Protein AF-A0A8R2R4H3-F1 (afdb_monomer)

Radius of gyration: 37.56 Å; Cα contacts (8 Å, |Δi|>4): 235; chains: 1; bounding box: 91×100×77 Å

Organism: Bombyx mori (NCBI:txid7091)

Solvent-accessible surface area (backbone atoms only — not comparable to full-atom values): 19598 Å² total; per-residue (Å²): 136,89,83,83,87,78,88,77,82,85,79,83,75,82,75,79,76,76,80,81,70,79,77,78,84,74,81,82,84,58,66,76,74,34,71,66,49,45,34,50,48,28,53,40,40,34,38,55,35,62,47,99,84,72,47,78,42,75,51,62,58,78,46,73,73,57,62,91,85,40,92,65,47,44,71,83,75,50,51,72,67,57,44,48,50,54,31,51,55,53,30,65,61,42,38,69,67,62,43,39,50,54,56,49,76,26,48,42,81,47,81,66,97,71,79,90,72,94,49,100,73,64,81,77,68,56,71,46,40,39,48,77,54,96,88,41,78,45,71,42,49,69,63,36,53,31,21,39,65,54,51,59,71,65,58,58,52,49,40,61,73,40,34,46,96,88,68,48,70,62,82,81,63,81,93,59,77,81,78,76,77,69,60,68,65,60,55,49,56,51,50,54,55,63,65,68,55,74,72,38,73,63,91,88,62,76,100,72,68,98,62,74,37,64,88,68,87,62,52,76,65,52,54,50,50,54,49,51,52,53,51,52,51,55,49,51,52,57,72,44,44,44,80,48,76,46,88,93,43,79,54,37,42,29,39,32,80,39,90,85,53,90,67,65,49,80,43,76,70,72,71,94,84,66,93,74,83,61,79,94,72,67,78,85,74,73,94,59,96,64,86,81,78,77,53,72,74,60,54,57,69,76,75,112

Sequence (304 aa):
MQDTIMHDSTSAANKAAVAVFTKGRKRTRQPENWKQTKSKILRNSGKSYINSKNTITKARQLKPPCKDTCRLRCFTKINSVQRQNIFDTYWGIGDIHNQRSFIWSCLTNIEPKYKYTNALAPRNCNKAFHFIVNGNPIRVCKVFFLNILDISDRVVRTVRSKTDEHGVLKTDFRGMTCNRKSDEVLISDIKEFINSIPRTDSHYRRQSSIREYIDGSKTIVDLFRDFEEVQNKKISLLENLMIKVTKNNPFSFFIKESYKQQNFSEVYVRNRRTKMLPLNQLTLVKAYTGKQELSENKKKIYAS

Foldseek 3Di:
DDDDDDDDDPDPDDPPPPPPFDDPDDDDDDPCPDLVNVQLLCVLLQPWHQDPVRDIDHGFDQADADDCPDPLNVPVVADPVNLVVVQNVLSVVSDLQVSLVQQLVQKDFDDDPDDDDPDPDDDGGDIWGFDQDPNDTRTDDPRRVCNSNVHDVVSVVVSVVQADPVRDGHDDCVPPDPPPDDDPVVVVLVVVLVVVQDWDDDPPDDPRDPDTHHPPPDDPVRSVVVSVVVVVVVVVQVVQWDWDADLVCNQWIWIDSHPPDPGTDIDGNDDPPDDDDDSVPDDDDDPDPDDDDDDPVVVVVVVD

pLDDT: mean 79.1, std 16.76, range [31.34, 97.5]

Mean predicted aligned error: 17.56 Å

Secondary structure (DSSP, 8-state):
-------------------------PPPP-GGGSHHHHHHHHHHTT--EE-TTSPEEPPP-------TT-TT-HHHHS-HHHHHHHHHHHHHT--HHHHHHHHHHTEEE---S-----SSSPPPPPEEEEEEETTEEEEE-HHHHHHHHT--HHHHHHHHHHB-TTSPBPP--TT--------HHHHHHHHHHHHHS--EE-TTS-S----EE--S-S-HHHHHHHHHHHHHHHHHHHHT-EEEEETTEEEEEEEES-TT-SSPEEEE---TTSPPPPGGG-----S-SSPPPPPHHHHHHS--

Structure (mmCIF, N/CA/C/O backbone):
data_AF-A0A8R2R4H3-F1
#
_entry.id   AF-A0A8R2R4H3-F1
#
loop_
_atom_site.group_PDB
_atom_site.id
_atom_site.type_symbol
_atom_site.label_atom_id
_atom_site.label_alt_id
_atom_site.label_comp_id
_atom_site.label_asym_id
_atom_site.label_entity_id
_atom_site.label_seq_id
_atom_site.pdbx_PDB_ins_code
_atom_site.Cartn_x
_atom_site.Cartn_y
_atom_site.Cartn_z
_atom_site.occupancy
_atom_site.B_iso_or_equiv
_atom_site.auth_seq_id
_atom_site.auth_comp_id
_atom_site.auth_asym_id
_atom_site.auth_atom_id
_atom_site.pdbx_PDB_model_num
ATOM 1 N N . MET A 1 1 ? 62.406 60.431 -20.560 1.00 41.47 1 MET A N 1
ATOM 2 C CA . MET A 1 1 ? 62.557 58.965 -20.532 1.00 41.47 1 MET A CA 1
ATOM 3 C C . MET A 1 1 ? 61.461 58.410 -21.413 1.00 41.47 1 MET A C 1
ATOM 5 O O . MET A 1 1 ? 60.295 58.653 -21.135 1.00 41.47 1 MET A O 1
ATOM 9 N N . GLN A 1 2 ? 61.863 57.881 -22.567 1.00 35.84 2 GLN A N 1
ATOM 10 C CA . GLN A 1 2 ? 60.979 57.260 -23.547 1.00 35.84 2 GLN A CA 1
ATOM 11 C C . GLN A 1 2 ? 60.446 55.946 -22.984 1.00 35.84 2 GLN A C 1
ATOM 13 O O . GLN A 1 2 ? 61.259 55.125 -22.580 1.00 35.84 2 GLN A O 1
ATOM 18 N N . ASP A 1 3 ? 59.134 55.732 -23.050 1.00 34.72 3 ASP A N 1
ATOM 19 C CA . ASP A 1 3 ? 58.549 54.400 -22.908 1.00 34.72 3 ASP A CA 1
ATOM 20 C C . ASP A 1 3 ? 57.689 54.076 -24.137 1.00 34.72 3 ASP A C 1
ATOM 22 O O . ASP A 1 3 ? 56.542 54.483 -24.305 1.00 34.72 3 ASP A O 1
ATOM 26 N N . THR A 1 4 ? 58.390 53.407 -25.046 1.00 38.81 4 THR A N 1
ATOM 27 C CA . THR A 1 4 ? 58.029 52.463 -26.105 1.00 38.81 4 THR A CA 1
ATOM 28 C C . THR A 1 4 ? 56.561 52.015 -26.188 1.00 38.81 4 THR A C 1
ATOM 30 O O . THR A 1 4 ? 56.062 51.272 -25.346 1.00 38.81 4 THR A O 1
ATOM 33 N N . ILE A 1 5 ? 55.914 52.353 -27.308 1.00 40.69 5 ILE A N 1
ATOM 34 C CA . ILE A 1 5 ? 54.697 51.694 -27.801 1.00 40.69 5 ILE A CA 1
ATOM 35 C C . ILE A 1 5 ? 55.133 50.403 -28.507 1.00 40.69 5 ILE A C 1
ATOM 37 O O . ILE A 1 5 ? 55.689 50.448 -29.603 1.00 40.69 5 ILE A O 1
ATOM 41 N N . MET A 1 6 ? 54.898 49.255 -27.873 1.00 37.03 6 MET A N 1
ATOM 42 C CA . MET A 1 6 ? 55.006 47.944 -28.515 1.00 37.03 6 MET A CA 1
ATOM 43 C C . MET A 1 6 ? 53.686 47.622 -29.219 1.00 37.03 6 MET A C 1
ATOM 45 O O . MET A 1 6 ? 52.648 47.451 -28.580 1.00 37.03 6 MET A O 1
ATOM 49 N N . HIS A 1 7 ? 53.738 47.544 -30.547 1.00 35.94 7 HIS A N 1
ATOM 50 C CA . HIS A 1 7 ? 52.741 46.846 -31.346 1.00 35.94 7 HIS A CA 1
ATOM 51 C C . HIS A 1 7 ? 52.807 45.358 -31.016 1.00 35.94 7 HIS A C 1
ATOM 53 O O . HIS A 1 7 ? 53.859 44.752 -31.204 1.00 35.94 7 HIS A O 1
ATOM 59 N N . ASP A 1 8 ? 51.685 44.766 -30.605 1.00 31.34 8 ASP A N 1
ATOM 60 C CA . ASP A 1 8 ? 51.555 43.316 -30.619 1.00 31.34 8 ASP A CA 1
ATOM 61 C C . ASP A 1 8 ? 50.342 42.888 -31.442 1.00 31.34 8 ASP A C 1
ATOM 63 O O . ASP A 1 8 ? 49.223 43.397 -31.315 1.00 31.34 8 ASP A O 1
ATOM 67 N N . SER A 1 9 ? 50.635 42.004 -32.384 1.00 35.03 9 SER A N 1
ATOM 68 C CA . SER A 1 9 ? 49.780 41.625 -33.497 1.00 35.03 9 SER A CA 1
ATOM 69 C C . SER A 1 9 ? 48.776 40.581 -33.027 1.00 35.03 9 SER A C 1
ATOM 71 O O . SER A 1 9 ? 49.140 39.483 -32.609 1.00 35.03 9 SER A O 1
ATOM 73 N N . THR A 1 10 ? 47.486 40.896 -33.110 1.00 33.75 10 THR A N 1
ATOM 74 C CA . THR A 1 10 ? 46.413 39.948 -32.800 1.00 33.75 10 THR A CA 1
ATOM 75 C C . THR A 1 10 ? 46.308 38.900 -33.911 1.00 33.75 10 THR A C 1
ATOM 77 O O . THR A 1 10 ? 45.643 39.088 -34.925 1.00 33.75 10 THR A O 1
ATOM 80 N N . SER A 1 11 ? 46.984 37.766 -33.710 1.00 38.09 11 SER A N 1
ATOM 81 C CA . SER A 1 11 ? 46.805 36.546 -34.500 1.00 38.09 11 SER A CA 1
ATOM 82 C C . SER A 1 11 ? 45.416 35.957 -34.233 1.00 38.09 11 SER A C 1
ATOM 84 O O . SER A 1 11 ? 45.157 35.324 -33.206 1.00 38.09 11 SER A O 1
ATOM 86 N N . ALA A 1 12 ? 44.493 36.204 -35.162 1.00 40.75 12 ALA A N 1
ATOM 87 C CA . ALA A 1 12 ? 43.178 35.584 -35.212 1.00 40.75 12 ALA A CA 1
ATOM 88 C C . ALA A 1 12 ? 43.308 34.107 -35.628 1.00 40.75 12 ALA A C 1
ATOM 90 O O . ALA A 1 12 ? 43.172 33.748 -36.796 1.00 40.75 12 ALA A O 1
ATOM 91 N N . ALA A 1 13 ? 43.572 33.228 -34.660 1.00 38.66 13 ALA A N 1
ATOM 92 C CA . ALA A 1 13 ? 43.479 31.788 -34.860 1.00 38.66 13 ALA A CA 1
ATOM 93 C C . ALA A 1 13 ? 42.013 31.337 -34.729 1.00 38.66 13 ALA A C 1
ATOM 95 O O . ALA A 1 13 ? 41.419 31.345 -33.648 1.00 38.66 13 ALA A O 1
ATOM 96 N N . ASN A 1 14 ? 41.444 30.953 -35.871 1.00 46.00 14 ASN A N 1
ATOM 97 C CA . ASN A 1 14 ? 40.109 30.394 -36.064 1.00 46.00 14 ASN A CA 1
ATOM 98 C C . ASN A 1 14 ? 39.747 29.314 -35.027 1.00 46.00 14 ASN A C 1
ATOM 100 O O . ASN A 1 14 ? 40.123 28.149 -35.159 1.00 46.00 14 ASN A O 1
ATOM 104 N N . LYS A 1 15 ? 38.929 29.670 -34.029 1.00 40.25 15 LYS A N 1
ATOM 105 C CA . LYS A 1 15 ? 38.135 28.686 -33.286 1.00 40.25 15 LYS A CA 1
ATOM 106 C C . LYS A 1 15 ? 36.997 28.235 -34.193 1.00 40.25 15 LYS A C 1
ATOM 108 O O . LYS A 1 15 ? 36.007 28.946 -34.340 1.00 40.25 15 LYS A O 1
ATOM 113 N N . ALA A 1 16 ? 37.147 27.057 -34.795 1.00 40.88 16 ALA A N 1
ATOM 114 C CA . ALA A 1 16 ? 36.048 26.358 -35.447 1.00 40.88 16 ALA A CA 1
ATOM 115 C C . ALA A 1 16 ? 34.880 26.252 -34.454 1.00 40.88 16 ALA A C 1
ATOM 117 O O . ALA A 1 16 ? 34.962 25.556 -33.439 1.00 40.88 16 ALA A O 1
ATOM 118 N N . ALA A 1 17 ? 33.816 27.011 -34.712 1.00 43.38 17 ALA A N 1
ATOM 119 C CA . ALA A 1 17 ? 32.600 26.983 -33.924 1.00 43.38 17 ALA A CA 1
ATOM 120 C C . ALA A 1 17 ? 31.961 25.600 -34.087 1.00 43.38 17 ALA A C 1
ATOM 122 O O . ALA A 1 17 ? 31.330 25.303 -35.099 1.00 43.38 17 ALA A O 1
ATOM 123 N N . VAL A 1 18 ? 32.153 24.734 -33.091 1.00 46.81 18 VAL A N 1
ATOM 124 C CA . VAL A 1 18 ? 31.418 23.474 -32.984 1.00 46.81 18 VAL A CA 1
ATOM 125 C C . VAL A 1 18 ? 29.941 23.839 -32.873 1.00 46.81 18 VAL A C 1
ATOM 127 O O . VAL A 1 18 ? 29.507 24.402 -31.867 1.00 46.81 18 VAL A O 1
ATOM 130 N N . ALA A 1 19 ? 29.177 23.572 -33.931 1.00 50.97 19 ALA A N 1
ATOM 131 C CA . ALA A 1 19 ? 27.748 23.833 -33.973 1.00 50.97 19 ALA A CA 1
ATOM 132 C C . ALA A 1 19 ? 27.057 23.082 -32.822 1.00 50.97 19 ALA A C 1
ATOM 134 O O . ALA A 1 19 ? 26.955 21.855 -32.812 1.00 50.97 19 ALA A O 1
ATOM 135 N N . VAL A 1 20 ? 26.592 23.823 -31.816 1.00 53.94 20 VAL A N 1
ATOM 136 C CA . VAL A 1 20 ? 25.813 23.270 -30.707 1.00 53.94 20 VAL A CA 1
ATOM 137 C C . VAL A 1 20 ? 24.401 23.011 -31.222 1.00 53.94 20 VAL A C 1
ATOM 139 O O . VAL A 1 20 ? 23.547 23.895 -31.231 1.00 53.94 20 VAL A O 1
ATOM 142 N N . PHE A 1 21 ? 24.140 21.788 -31.680 1.00 55.81 21 PHE A N 1
ATOM 143 C CA . PHE A 1 21 ? 22.801 21.405 -32.120 1.00 55.81 21 PHE A CA 1
ATOM 144 C C . PHE A 1 21 ? 21.861 21.303 -30.911 1.00 55.81 21 PHE A C 1
ATOM 146 O O . PHE A 1 21 ? 22.002 20.431 -30.045 1.00 55.81 21 PHE A O 1
ATOM 153 N N . THR A 1 22 ? 20.862 22.183 -30.848 1.00 61.56 22 THR A N 1
ATOM 154 C CA . THR A 1 22 ? 19.837 22.151 -29.804 1.00 61.56 22 THR A CA 1
ATOM 155 C C . THR A 1 22 ? 18.879 20.986 -30.065 1.00 61.56 22 THR A C 1
ATOM 157 O O . THR A 1 22 ? 18.126 20.944 -31.037 1.00 61.56 22 THR A O 1
ATOM 160 N N . LYS A 1 23 ? 18.916 19.970 -29.194 1.00 62.44 23 LYS A N 1
ATOM 161 C CA . LYS A 1 23 ? 17.969 18.846 -29.251 1.00 62.44 23 LYS A CA 1
ATOM 162 C C . LYS A 1 23 ? 16.544 19.393 -29.106 1.00 62.44 23 LYS A C 1
ATOM 164 O O . LYS A 1 23 ? 16.262 20.120 -28.157 1.00 62.44 23 LYS A O 1
ATOM 169 N N . GLY A 1 24 ? 15.637 18.999 -30.004 1.00 64.88 24 GLY A N 1
ATOM 170 C CA . GLY A 1 24 ? 14.220 19.363 -29.909 1.00 64.88 24 GLY A CA 1
ATOM 171 C C . GLY A 1 24 ? 13.629 19.041 -28.527 1.00 64.88 24 GLY A C 1
ATOM 172 O O . GLY A 1 24 ? 13.959 18.016 -27.918 1.00 64.88 24 GLY A O 1
ATOM 173 N N . ARG A 1 25 ? 12.765 19.927 -28.015 1.00 75.25 25 ARG A N 1
ATOM 174 C CA . ARG A 1 25 ? 12.202 19.846 -26.657 1.00 75.25 25 ARG A CA 1
ATOM 175 C C . ARG A 1 25 ? 11.396 18.554 -26.480 1.00 75.25 25 ARG A C 1
ATOM 177 O O . ARG A 1 25 ? 10.331 18.383 -27.069 1.00 75.25 25 ARG A O 1
ATOM 184 N N . LYS A 1 26 ? 11.881 17.638 -25.634 1.00 75.19 26 LYS A N 1
ATOM 185 C CA . LYS A 1 26 ? 11.090 16.478 -25.190 1.00 75.19 26 LYS A CA 1
ATOM 186 C C . LYS A 1 26 ? 9.875 16.980 -24.401 1.00 75.19 26 LYS A C 1
ATOM 188 O O . LYS A 1 26 ? 10.004 17.915 -23.613 1.00 75.19 26 LYS A O 1
ATOM 193 N N . ARG A 1 27 ? 8.705 16.357 -24.589 1.00 78.88 27 ARG A N 1
ATOM 194 C CA . ARG A 1 27 ? 7.508 16.668 -23.786 1.00 78.88 27 ARG A CA 1
ATOM 195 C C . ARG A 1 27 ? 7.830 16.506 -22.297 1.00 78.88 27 ARG A C 1
ATOM 197 O O . ARG A 1 27 ? 8.395 15.484 -21.902 1.00 78.88 27 ARG A O 1
ATOM 204 N N . THR A 1 28 ? 7.457 17.494 -21.487 1.00 84.56 28 THR A N 1
ATOM 205 C CA . THR A 1 28 ? 7.597 17.423 -20.029 1.00 84.56 28 THR A CA 1
ATOM 206 C C . THR A 1 28 ? 6.754 16.263 -19.505 1.00 84.56 28 THR A C 1
ATOM 208 O O . THR A 1 28 ? 5.565 16.162 -19.813 1.00 84.56 28 THR A O 1
ATOM 211 N N . ARG A 1 29 ? 7.360 15.357 -18.732 1.00 85.31 29 ARG A N 1
ATOM 212 C CA . ARG A 1 29 ? 6.601 14.323 -18.022 1.00 85.31 29 ARG A CA 1
ATOM 213 C C . ARG A 1 29 ? 5.803 14.989 -16.904 1.00 85.31 29 ARG A C 1
ATOM 215 O O . ARG A 1 29 ? 6.382 15.726 -16.120 1.00 85.31 29 ARG A O 1
ATOM 222 N N . GLN A 1 30 ? 4.515 14.664 -16.819 1.00 87.50 30 GLN A N 1
ATOM 223 C CA . GLN A 1 30 ? 3.621 15.058 -15.724 1.00 87.50 30 GLN A CA 1
ATOM 224 C C . GLN A 1 30 ? 3.056 13.802 -15.037 1.00 87.50 30 GLN A C 1
ATOM 226 O O . GLN A 1 30 ? 1.932 13.386 -15.344 1.00 87.50 30 GLN A O 1
ATOM 231 N N . PRO A 1 31 ? 3.846 13.108 -14.193 1.00 87.75 31 PRO A N 1
ATOM 232 C CA . PRO A 1 31 ? 3.442 11.851 -13.560 1.00 87.75 31 PRO A CA 1
ATOM 233 C C . PRO A 1 31 ? 2.196 11.954 -12.678 1.00 87.75 31 PRO A C 1
ATOM 235 O O . PRO A 1 31 ? 1.409 11.009 -12.602 1.00 87.75 31 PRO A O 1
ATOM 238 N N . GLU A 1 32 ? 1.990 13.108 -12.050 1.00 87.69 32 GLU A N 1
ATOM 239 C CA . GLU A 1 32 ? 0.802 13.466 -11.276 1.00 87.69 32 GLU A CA 1
ATOM 240 C C . GLU A 1 32 ? -0.476 13.411 -12.117 1.00 87.69 32 GLU A C 1
ATOM 242 O O . GLU A 1 32 ? -1.548 13.057 -11.621 1.00 87.69 32 GLU A O 1
ATOM 247 N N . ASN A 1 33 ? -0.356 13.682 -13.419 1.00 89.56 33 ASN A N 1
ATOM 248 C CA . ASN A 1 33 ? -1.484 13.674 -14.333 1.00 89.56 33 ASN A CA 1
ATOM 249 C C . ASN A 1 33 ? -1.818 12.293 -14.899 1.00 89.56 33 ASN A C 1
ATOM 251 O O . ASN A 1 33 ? -2.872 12.118 -15.518 1.00 89.56 33 ASN A O 1
ATOM 255 N N . TRP A 1 34 ? -0.980 11.285 -14.655 1.00 91.56 34 TRP A N 1
ATOM 256 C CA . TRP A 1 34 ? -1.246 9.935 -15.131 1.00 91.56 34 TRP A CA 1
ATOM 257 C C . TRP A 1 34 ? -2.479 9.345 -14.446 1.00 91.56 34 TRP A C 1
ATOM 259 O O . TRP A 1 34 ? -2.612 9.369 -13.221 1.00 91.56 34 TRP A O 1
ATOM 269 N N . LYS A 1 35 ? -3.366 8.740 -15.247 1.00 90.94 35 LYS A N 1
ATOM 270 C CA . LYS A 1 35 ? -4.623 8.129 -14.777 1.00 90.94 35 LYS A CA 1
ATOM 271 C C . LYS A 1 35 ? -4.402 7.170 -13.599 1.00 90.94 35 LYS A C 1
ATOM 273 O O . LYS A 1 35 ? -5.174 7.179 -12.641 1.00 90.94 35 LYS A O 1
ATOM 278 N N . GLN A 1 36 ? -3.328 6.376 -13.643 1.00 90.12 36 GLN A N 1
ATOM 279 C CA . GLN A 1 36 ? -2.974 5.432 -12.578 1.00 90.12 36 GLN A CA 1
ATOM 280 C C . GLN A 1 36 ? -2.532 6.138 -11.290 1.00 90.12 36 GLN A C 1
ATOM 282 O O . GLN A 1 36 ? -2.962 5.739 -10.209 1.00 90.12 36 GLN A O 1
ATOM 287 N N . THR A 1 37 ? -1.728 7.201 -11.396 1.00 91.88 37 THR A N 1
ATOM 288 C CA . THR A 1 37 ? -1.283 8.010 -10.253 1.00 91.88 37 THR A CA 1
ATOM 289 C C . THR A 1 37 ? -2.474 8.676 -9.571 1.00 91.88 37 THR A C 1
ATOM 291 O O . THR A 1 37 ? -2.665 8.481 -8.371 1.00 91.88 37 THR A O 1
ATOM 294 N N . LYS A 1 38 ? -3.348 9.353 -10.335 1.00 93.81 38 LYS A N 1
ATOM 295 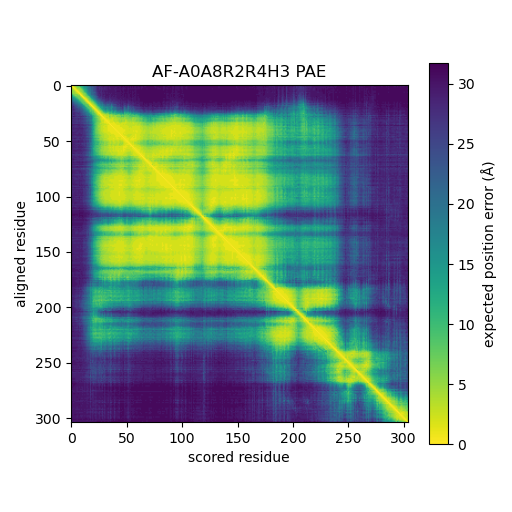C CA . LYS A 1 38 ? -4.579 9.962 -9.796 1.00 93.81 38 LYS A CA 1
ATOM 296 C C . LYS A 1 38 ? -5.464 8.926 -9.104 1.00 93.81 38 LYS A C 1
ATOM 298 O O . LYS A 1 38 ? -5.884 9.128 -7.970 1.00 93.81 38 LYS A O 1
ATOM 303 N N . SER A 1 39 ? -5.687 7.778 -9.745 1.00 93.75 39 SER A N 1
ATOM 304 C CA . SER A 1 39 ? -6.508 6.700 -9.176 1.00 93.75 39 SER A CA 1
ATOM 305 C C . SER A 1 39 ? -5.899 6.114 -7.901 1.00 93.75 39 SER A C 1
ATOM 307 O O . SER A 1 39 ? -6.624 5.809 -6.959 1.00 93.75 39 SER A O 1
ATOM 309 N N . LYS A 1 40 ? -4.567 5.974 -7.836 1.00 92.75 40 LYS A N 1
ATOM 310 C CA . LYS A 1 40 ? -3.861 5.522 -6.629 1.00 92.75 40 LYS A CA 1
ATOM 311 C C . LYS A 1 40 ? -4.052 6.512 -5.478 1.00 92.75 40 LYS A C 1
ATOM 313 O O . LYS A 1 40 ? -4.382 6.070 -4.382 1.00 92.75 40 LYS A O 1
ATOM 318 N N . ILE A 1 41 ? -3.886 7.811 -5.733 1.00 93.94 41 ILE A N 1
ATOM 319 C CA . ILE A 1 41 ? -4.065 8.875 -4.732 1.00 93.94 41 ILE A CA 1
ATOM 320 C C . ILE A 1 41 ? -5.508 8.886 -4.212 1.00 93.94 41 ILE A C 1
ATOM 322 O O . ILE A 1 41 ? -5.730 8.848 -3.003 1.00 93.94 41 ILE A O 1
ATOM 326 N N . LEU A 1 42 ? -6.497 8.863 -5.110 1.00 95.94 42 LEU A N 1
ATOM 327 C CA . LEU A 1 42 ? -7.915 8.836 -4.732 1.00 95.94 42 LEU A CA 1
ATOM 328 C C . LEU A 1 42 ? -8.267 7.579 -3.930 1.00 95.94 42 LEU A C 1
ATOM 330 O O . LEU A 1 42 ? -8.894 7.672 -2.879 1.00 95.94 42 LEU A O 1
ATOM 334 N N . ARG A 1 43 ? -7.795 6.406 -4.366 1.00 95.31 43 ARG A N 1
ATOM 335 C CA . ARG A 1 43 ? -8.017 5.143 -3.652 1.00 95.31 43 ARG A CA 1
ATOM 336 C C . ARG A 1 43 ? -7.418 5.156 -2.248 1.00 95.31 43 ARG A C 1
ATOM 338 O O . ARG A 1 43 ? -8.063 4.681 -1.318 1.00 95.31 43 ARG A O 1
ATOM 345 N N . ASN A 1 44 ? -6.189 5.646 -2.099 1.00 95.31 44 ASN A N 1
ATOM 346 C CA . ASN A 1 44 ? -5.517 5.669 -0.802 1.00 95.31 44 ASN A CA 1
ATOM 347 C C . ASN A 1 44 ? -6.105 6.733 0.138 1.00 95.31 44 ASN A C 1
ATOM 349 O O . ASN A 1 44 ? -6.065 6.542 1.344 1.00 95.31 44 ASN A O 1
ATOM 353 N N . SER A 1 45 ? -6.688 7.809 -0.397 1.00 95.81 45 SER A N 1
ATOM 354 C CA . SER A 1 45 ? -7.422 8.823 0.380 1.00 95.81 45 SER A CA 1
ATOM 355 C C . SER A 1 45 ? -8.894 8.468 0.623 1.00 95.81 45 SER A C 1
ATOM 357 O O . SER A 1 45 ? -9.655 9.286 1.128 1.00 95.81 45 SER A O 1
ATOM 359 N N . GLY A 1 46 ? -9.326 7.262 0.236 1.00 95.31 46 GLY A N 1
ATOM 360 C CA . GLY A 1 46 ? -10.697 6.798 0.446 1.00 95.31 46 GLY A CA 1
ATOM 361 C C . GLY A 1 46 ? -11.745 7.503 -0.419 1.00 95.31 46 GLY A C 1
ATOM 362 O O . GLY A 1 46 ? -12.935 7.343 -0.177 1.00 95.31 46 GLY A O 1
ATOM 363 N N . LYS A 1 47 ? -11.347 8.262 -1.443 1.00 96.25 47 LYS A N 1
ATOM 364 C CA . LYS A 1 47 ? -12.266 8.976 -2.342 1.00 96.25 47 LYS A CA 1
ATOM 365 C C . LYS A 1 47 ? -12.766 8.064 -3.462 1.00 96.25 47 LYS A C 1
ATOM 367 O O . LYS A 1 47 ? -12.173 7.026 -3.758 1.00 96.25 47 LYS A O 1
ATOM 372 N N . SER A 1 48 ? -13.861 8.454 -4.112 1.00 97.19 48 SER A N 1
ATOM 373 C CA . SER A 1 48 ? -14.360 7.737 -5.286 1.00 97.19 48 SER A CA 1
ATOM 374 C C . SER A 1 48 ? -13.369 7.826 -6.444 1.00 97.19 48 SER A C 1
ATOM 376 O O . SER A 1 48 ? -12.774 8.877 -6.680 1.00 97.19 48 SER A O 1
ATOM 378 N N . TYR A 1 49 ? -13.204 6.738 -7.189 1.00 96.25 49 TYR A N 1
ATOM 379 C CA . TYR A 1 49 ? -12.297 6.694 -8.336 1.00 96.25 49 TYR A CA 1
ATOM 380 C C . TYR A 1 49 ? -12.767 5.689 -9.384 1.00 96.25 49 TYR A C 1
ATOM 382 O O . TYR A 1 49 ? -13.523 4.763 -9.089 1.00 96.25 49 TYR A O 1
ATOM 390 N N . ILE A 1 50 ? -12.286 5.857 -10.612 1.00 95.56 50 ILE A N 1
ATOM 391 C CA . ILE A 1 50 ? -12.536 4.930 -11.716 1.00 95.56 50 ILE A CA 1
ATOM 392 C C . ILE A 1 50 ? -11.432 3.871 -11.701 1.00 95.56 50 ILE A C 1
ATOM 394 O O . ILE A 1 50 ? -10.245 4.201 -11.705 1.00 95.56 50 ILE A O 1
ATOM 398 N N . ASN A 1 51 ? -11.804 2.593 -11.634 1.00 91.94 51 ASN A N 1
ATOM 399 C CA . ASN A 1 51 ? -10.823 1.510 -11.659 1.00 91.94 51 ASN A CA 1
ATOM 400 C C . ASN A 1 51 ? -10.345 1.201 -13.094 1.00 91.94 51 ASN A C 1
ATOM 402 O O . ASN A 1 51 ? -10.822 1.771 -14.069 1.00 91.94 51 ASN A O 1
ATOM 406 N N . SER A 1 52 ? -9.418 0.251 -13.241 1.00 90.25 52 SER A N 1
ATOM 407 C CA . SER A 1 52 ? -8.909 -0.169 -14.556 1.00 90.25 52 SER A CA 1
ATOM 408 C C . SER A 1 52 ? -9.967 -0.793 -15.476 1.00 90.25 52 SER A C 1
ATOM 410 O O . SER A 1 52 ? -9.734 -0.887 -16.673 1.00 90.25 52 SER A O 1
ATOM 412 N N . LYS A 1 53 ? -11.113 -1.217 -14.928 1.00 92.44 53 LYS A N 1
ATOM 413 C CA . LYS A 1 53 ? -12.268 -1.752 -15.666 1.00 92.44 53 LYS A CA 1
ATOM 414 C C . LYS A 1 53 ? -13.301 -0.665 -16.002 1.00 92.44 53 LYS A C 1
ATOM 416 O O . LYS A 1 53 ? -14.422 -0.996 -16.364 1.00 92.44 53 LYS A O 1
ATOM 421 N N . ASN A 1 54 ? -12.954 0.613 -15.833 1.00 91.12 54 ASN A N 1
ATOM 422 C CA . ASN A 1 54 ? -13.837 1.769 -16.016 1.00 91.12 54 ASN A CA 1
ATOM 423 C C . ASN A 1 54 ? -15.092 1.799 -15.121 1.00 91.12 54 ASN A C 1
ATOM 425 O O . ASN A 1 54 ? -16.010 2.569 -15.379 1.00 91.12 54 ASN A O 1
ATOM 429 N N . THR A 1 55 ? -15.137 1.029 -14.031 1.00 95.31 55 THR A N 1
ATOM 430 C CA . THR A 1 55 ? -16.255 1.092 -13.077 1.00 95.31 55 THR A CA 1
ATOM 431 C C . THR A 1 55 ? -15.940 2.065 -11.941 1.00 95.31 55 THR A C 1
ATOM 433 O O . THR A 1 55 ? -14.825 2.051 -11.400 1.00 95.31 55 THR A O 1
ATOM 436 N N . ILE A 1 56 ? -16.931 2.860 -11.531 1.00 96.12 56 ILE A N 1
ATOM 437 C CA . ILE A 1 56 ? -16.808 3.806 -10.415 1.00 96.12 56 ILE A CA 1
ATOM 438 C C . ILE A 1 56 ? -16.789 3.036 -9.091 1.00 96.12 56 ILE A C 1
ATOM 440 O O . ILE A 1 56 ? -17.735 2.341 -8.730 1.00 96.12 56 ILE A O 1
ATOM 444 N N . THR A 1 57 ? -15.703 3.186 -8.340 1.00 95.19 57 THR A N 1
ATOM 445 C CA . THR A 1 57 ? -15.612 2.732 -6.952 1.00 95.19 57 THR A CA 1
ATOM 446 C C . THR A 1 57 ? -16.109 3.850 -6.044 1.00 95.19 57 THR A C 1
ATOM 448 O O . THR A 1 57 ? -15.628 4.979 -6.147 1.00 95.19 57 THR A O 1
ATOM 451 N N . LYS A 1 58 ? -17.069 3.542 -5.165 1.00 96.50 58 LYS A N 1
ATOM 452 C CA . LYS A 1 58 ? -17.642 4.505 -4.213 1.00 96.50 58 LYS A CA 1
ATOM 453 C C . LYS A 1 58 ? -16.584 5.002 -3.223 1.00 96.50 58 LYS A C 1
ATOM 455 O O . LYS A 1 58 ? -15.641 4.276 -2.901 1.00 96.50 58 LYS A O 1
ATOM 460 N N . ALA A 1 59 ? -16.764 6.231 -2.747 1.00 97.06 59 ALA A N 1
ATOM 461 C CA . ALA A 1 59 ? -15.970 6.762 -1.648 1.00 97.06 59 ALA A CA 1
ATOM 462 C C . ALA A 1 59 ? -16.209 5.946 -0.369 1.00 97.06 59 ALA A C 1
ATOM 464 O O . ALA A 1 59 ? -17.284 5.378 -0.163 1.00 97.06 59 ALA A O 1
ATOM 465 N N . ARG A 1 60 ? -15.185 5.894 0.475 1.00 96.81 60 ARG A N 1
ATOM 466 C CA . ARG A 1 60 ? -15.232 5.328 1.818 1.00 96.81 60 ARG A CA 1
ATOM 467 C C . ARG A 1 60 ? -16.089 6.221 2.690 1.00 96.81 60 ARG A C 1
ATOM 469 O O . ARG A 1 60 ? -16.041 7.442 2.562 1.00 96.81 60 ARG A O 1
ATOM 476 N N . GLN A 1 61 ? -16.881 5.604 3.551 1.00 96.00 61 GLN A N 1
ATOM 477 C CA . GLN A 1 61 ? -17.810 6.316 4.418 1.00 96.00 61 GLN A CA 1
ATOM 478 C C . GLN A 1 61 ? -17.848 5.650 5.784 1.00 96.00 61 GLN A C 1
ATOM 480 O O . GLN A 1 61 ? -17.821 4.420 5.880 1.00 96.00 61 GLN A O 1
ATOM 485 N N . LEU A 1 62 ? -17.940 6.470 6.829 1.00 95.75 62 LEU A N 1
ATOM 486 C CA . LEU A 1 62 ? -18.084 5.989 8.192 1.00 95.75 62 LEU A CA 1
ATOM 487 C C . LEU A 1 62 ? -19.373 5.162 8.309 1.00 95.75 62 LEU A C 1
ATOM 489 O O . LEU A 1 62 ? -20.480 5.670 8.140 1.00 95.75 62 LEU A O 1
ATOM 493 N N . LYS A 1 63 ? -19.230 3.868 8.598 1.00 95.69 63 LYS A N 1
ATOM 494 C CA . LYS A 1 63 ? -20.370 2.954 8.748 1.00 95.69 63 LYS A CA 1
ATOM 495 C C . LYS A 1 63 ? -20.990 3.054 10.137 1.00 95.69 63 LYS A C 1
ATOM 497 O O . LYS A 1 63 ? -20.317 3.507 11.067 1.00 95.69 63 LYS A O 1
ATOM 502 N N . PRO A 1 64 ? -22.239 2.582 10.324 1.00 93.88 64 PRO A N 1
ATOM 503 C CA . PRO A 1 64 ? -22.837 2.472 11.649 1.00 93.88 64 PRO A CA 1
ATOM 504 C C . PRO A 1 64 ? -21.955 1.647 12.604 1.00 93.88 64 PRO A C 1
ATOM 506 O O . PRO A 1 64 ? -21.158 0.808 12.164 1.00 93.88 64 PRO A O 1
ATOM 509 N N . PRO A 1 65 ? -22.065 1.893 13.920 1.00 93.12 65 PRO A N 1
ATOM 510 C CA . PRO A 1 65 ? -21.283 1.179 14.920 1.00 93.12 65 PRO A CA 1
ATOM 511 C C . PRO A 1 65 ? -21.646 -0.316 14.947 1.00 93.12 65 PRO A C 1
ATOM 513 O O . PRO A 1 65 ? -22.474 -0.812 14.184 1.00 93.12 65 PRO A O 1
ATOM 516 N N . CYS A 1 66 ? -20.998 -1.071 15.829 1.00 94.12 66 CYS A N 1
ATOM 517 C CA . CYS A 1 66 ? -21.427 -2.431 16.123 1.00 94.12 66 CYS A CA 1
ATOM 518 C C . CYS A 1 66 ? -22.815 -2.417 16.780 1.00 94.12 66 CYS A C 1
ATOM 520 O O . CYS A 1 66 ? -23.176 -1.434 17.419 1.00 94.12 66 CYS A O 1
ATOM 522 N N . LYS A 1 67 ? -23.542 -3.532 16.661 1.00 91.12 67 LYS A N 1
ATOM 523 C CA . LYS A 1 67 ? -24.865 -3.735 17.272 1.00 91.12 67 LYS A CA 1
ATOM 524 C C . LYS A 1 67 ? -24.853 -3.469 18.786 1.00 91.12 67 LYS A C 1
ATOM 526 O O . LYS A 1 67 ? -23.825 -3.690 19.431 1.00 91.12 67 LYS A O 1
ATOM 531 N N . ASP A 1 68 ? -26.006 -3.120 19.352 1.00 85.00 68 ASP A N 1
ATOM 532 C CA . ASP A 1 68 ? -26.170 -2.851 20.794 1.00 85.00 68 ASP A CA 1
ATOM 533 C C . ASP A 1 68 ? -25.882 -4.075 21.674 1.00 85.00 68 ASP A C 1
ATOM 535 O O . ASP A 1 68 ? -25.423 -3.953 22.806 1.00 85.00 68 ASP A O 1
ATOM 539 N N . THR A 1 69 ? -26.004 -5.280 21.110 1.00 90.12 69 THR A N 1
ATOM 540 C CA . THR A 1 69 ? -25.615 -6.553 21.741 1.00 90.12 69 THR A CA 1
ATOM 541 C C . THR A 1 69 ? -24.097 -6.759 21.844 1.00 90.12 69 THR A C 1
ATOM 543 O O . THR A 1 69 ? -23.614 -7.839 22.191 1.00 90.12 69 THR A O 1
ATOM 546 N N . CYS A 1 70 ? -23.295 -5.739 21.529 1.00 93.12 70 CYS A N 1
ATOM 547 C CA . CYS A 1 70 ? -21.847 -5.804 21.616 1.00 93.12 70 CYS A CA 1
ATOM 548 C C . CYS A 1 70 ? -21.382 -6.001 23.065 1.00 93.12 70 CYS A C 1
ATOM 550 O O . CYS A 1 70 ? -21.438 -5.086 23.887 1.00 93.12 70 CYS A O 1
ATOM 552 N N . ARG A 1 71 ? -20.776 -7.163 23.345 1.00 92.19 71 ARG A N 1
ATOM 553 C CA . ARG A 1 71 ? -20.165 -7.496 24.648 1.00 92.19 71 ARG A CA 1
ATOM 554 C C . ARG A 1 71 ? -19.171 -6.444 25.152 1.00 92.19 71 ARG A C 1
ATOM 556 O O . ARG A 1 71 ? -19.015 -6.269 26.353 1.00 92.19 71 ARG A O 1
ATOM 563 N N . LEU A 1 72 ? -18.475 -5.759 24.243 1.00 92.06 72 LEU A N 1
ATOM 564 C CA . LEU A 1 72 ? -17.476 -4.741 24.587 1.00 92.06 72 LEU A CA 1
ATOM 565 C C . LEU A 1 72 ? -18.058 -3.326 24.711 1.00 92.06 72 LEU A C 1
ATOM 567 O O . LEU A 1 72 ? -17.284 -2.407 24.981 1.00 92.06 72 LEU A O 1
ATOM 571 N N . ARG A 1 73 ? -19.373 -3.154 24.494 1.00 92.62 73 ARG A N 1
ATOM 572 C CA . ARG A 1 73 ? -20.105 -1.878 24.567 1.00 92.62 73 ARG A CA 1
ATOM 573 C C . ARG A 1 73 ? -19.372 -0.736 23.853 1.00 92.62 73 ARG A C 1
ATOM 575 O O . ARG A 1 73 ? -19.218 0.354 24.381 1.00 92.62 73 ARG A O 1
ATOM 582 N N . CYS A 1 74 ? -18.854 -0.991 22.646 1.00 93.94 74 CYS A N 1
ATOM 583 C CA . CYS A 1 74 ? -17.976 -0.033 21.957 1.00 93.94 74 CYS A CA 1
ATOM 584 C C . CYS A 1 74 ? -18.649 1.318 21.688 1.00 93.94 74 CYS A C 1
ATOM 586 O O . CYS A 1 74 ? -17.968 2.337 21.697 1.00 93.94 74 CYS A O 1
ATOM 588 N N . PHE A 1 75 ? -19.970 1.316 21.494 1.00 89.69 75 PHE A N 1
ATOM 589 C CA . PHE A 1 75 ? -20.761 2.523 21.274 1.00 89.69 75 PHE A CA 1
ATOM 590 C C . PHE A 1 75 ? -20.666 3.526 22.432 1.00 89.69 75 PHE A C 1
ATOM 592 O O . PHE A 1 75 ? -20.590 4.723 22.188 1.00 89.69 75 PHE A O 1
ATOM 599 N N . THR A 1 76 ? -20.591 3.055 23.681 1.00 91.19 76 THR A N 1
ATOM 600 C CA . THR A 1 76 ? -20.494 3.942 24.852 1.00 91.19 76 THR A CA 1
ATOM 601 C C . THR A 1 76 ? -19.074 4.453 25.087 1.00 91.19 76 THR A C 1
ATOM 603 O O . THR A 1 76 ? -18.884 5.399 25.839 1.00 91.19 76 THR A O 1
ATOM 606 N N . LYS A 1 77 ? -18.064 3.813 24.483 1.00 92.62 77 LYS A N 1
ATOM 607 C CA . LYS A 1 77 ? -16.649 4.144 24.706 1.00 92.62 77 LYS A CA 1
ATOM 608 C C . LYS A 1 77 ? -16.110 5.183 23.733 1.00 92.62 77 LYS A C 1
ATOM 610 O O . LYS A 1 77 ? -15.197 5.914 24.093 1.00 92.62 77 LYS A O 1
ATOM 615 N N . ILE A 1 78 ? -16.612 5.189 22.497 1.00 93.94 78 ILE A N 1
ATOM 616 C CA . ILE A 1 78 ? -16.150 6.096 21.444 1.00 93.94 78 ILE A CA 1
ATOM 617 C C . ILE A 1 78 ? -17.368 6.758 20.804 1.00 93.94 78 ILE A C 1
ATOM 619 O O . ILE A 1 78 ? -18.181 6.087 20.162 1.00 93.94 78 ILE A O 1
ATOM 623 N N . ASN A 1 79 ? -17.472 8.076 20.975 1.00 93.69 79 ASN A N 1
ATOM 624 C CA . ASN A 1 79 ? -18.598 8.866 20.482 1.00 93.69 79 ASN A CA 1
ATOM 625 C C . ASN A 1 79 ? -18.525 9.098 18.956 1.00 93.69 79 ASN A C 1
ATOM 627 O O . ASN A 1 79 ? -17.548 8.746 18.292 1.00 93.69 79 ASN A O 1
ATOM 631 N N . SER A 1 80 ? -19.572 9.681 18.369 1.00 93.94 80 SER A N 1
ATOM 632 C CA . SER A 1 80 ? -19.642 9.948 16.922 1.00 93.94 80 SER A CA 1
ATOM 633 C C . SER A 1 80 ? -18.512 10.853 16.418 1.00 93.94 80 SER A C 1
ATOM 635 O O . SER A 1 80 ? -17.918 10.555 15.385 1.00 93.94 80 SER A O 1
ATOM 637 N N . VAL A 1 81 ? -18.173 11.904 17.167 1.00 95.12 81 VAL A N 1
ATOM 638 C CA . VAL A 1 81 ? -17.118 12.866 16.808 1.00 95.12 81 VAL A CA 1
ATOM 639 C C . VAL A 1 81 ? -15.747 12.191 16.779 1.00 95.12 81 VAL A C 1
ATOM 641 O O . VAL A 1 81 ? -15.006 12.308 15.811 1.00 95.12 81 VAL A O 1
ATOM 644 N N . GLN A 1 82 ? -15.427 11.400 17.801 1.00 95.38 82 GLN A N 1
ATOM 645 C CA . GLN A 1 82 ? -14.189 10.630 17.875 1.00 95.38 82 GLN A CA 1
ATOM 646 C C . GLN A 1 82 ? -14.104 9.601 16.747 1.00 95.38 82 GLN A C 1
ATOM 648 O O . GLN A 1 82 ? -13.039 9.418 16.166 1.00 95.38 82 GLN A O 1
ATOM 653 N N . ARG A 1 83 ? -15.220 8.948 16.396 1.00 95.75 83 ARG A N 1
ATOM 654 C CA . ARG A 1 83 ? -15.273 8.021 15.254 1.00 95.75 83 ARG A CA 1
ATOM 655 C C . ARG A 1 83 ? -14.952 8.725 13.942 1.00 95.75 83 ARG A C 1
ATOM 657 O O . ARG A 1 83 ? -14.196 8.172 13.148 1.00 95.75 83 ARG A O 1
ATOM 664 N N . GLN A 1 84 ? -15.500 9.920 13.743 1.00 96.44 84 GLN A N 1
ATOM 665 C CA . GLN A 1 84 ? -15.224 10.738 12.567 1.00 96.44 84 GLN A CA 1
ATOM 666 C C . GLN A 1 84 ? -13.749 11.158 12.529 1.00 96.44 84 GLN A C 1
ATOM 668 O O . GLN A 1 84 ? -13.078 10.906 11.536 1.00 96.44 84 GLN A O 1
ATOM 673 N N . ASN A 1 85 ? -13.197 11.630 13.650 1.00 96.75 85 ASN A N 1
ATOM 674 C CA . ASN A 1 85 ? -11.777 11.977 13.755 1.00 96.75 85 ASN A CA 1
ATOM 675 C C . ASN A 1 85 ? -10.860 10.783 13.432 1.00 96.75 85 ASN A C 1
ATOM 677 O O . ASN A 1 85 ? -9.883 10.930 12.701 1.00 96.75 85 ASN A O 1
ATOM 681 N N . ILE A 1 86 ? -11.165 9.582 13.936 1.00 96.81 86 ILE A N 1
ATOM 682 C CA . ILE A 1 86 ? -10.402 8.361 13.620 1.00 96.81 86 ILE A CA 1
ATOM 683 C C . ILE A 1 86 ? -10.490 8.023 12.123 1.00 96.81 86 ILE A C 1
ATOM 685 O O . ILE A 1 86 ? -9.494 7.642 11.510 1.00 96.81 86 ILE A O 1
ATOM 689 N N . PHE A 1 87 ? -11.673 8.154 11.523 1.00 97.38 87 PHE A N 1
ATOM 690 C CA . PHE A 1 87 ? -11.861 7.914 10.094 1.00 97.38 87 PHE A CA 1
ATOM 691 C C . PHE A 1 87 ? -11.072 8.914 9.236 1.00 97.38 87 PHE A C 1
ATOM 693 O O . PHE A 1 87 ? -10.344 8.501 8.331 1.00 97.38 87 PHE A O 1
ATOM 700 N N . ASP A 1 88 ? -11.162 10.204 9.557 1.00 96.69 88 ASP A N 1
ATOM 701 C CA . ASP A 1 88 ? -10.507 11.278 8.808 1.00 96.69 88 ASP A CA 1
ATOM 702 C C . ASP A 1 88 ? -8.989 11.222 8.954 1.00 96.69 88 ASP A C 1
ATOM 704 O O . ASP A 1 88 ? -8.271 11.350 7.965 1.00 96.69 88 ASP A O 1
ATOM 708 N N . THR A 1 89 ? -8.481 10.943 10.158 1.00 96.12 89 THR A N 1
ATOM 709 C CA . THR A 1 89 ? -7.043 10.729 10.377 1.00 96.12 89 THR A CA 1
ATOM 710 C C . THR A 1 89 ? -6.526 9.539 9.576 1.00 96.12 89 THR A C 1
ATOM 712 O O . THR A 1 89 ? -5.513 9.666 8.893 1.00 96.12 89 THR A O 1
ATOM 715 N N . TYR A 1 90 ? -7.228 8.402 9.577 1.00 97.25 90 TYR A N 1
ATOM 716 C CA . TYR A 1 90 ? -6.807 7.215 8.831 1.00 97.25 90 TYR A CA 1
ATOM 717 C C . TYR A 1 90 ? -6.781 7.432 7.308 1.00 97.25 90 TYR A C 1
ATOM 719 O O . TYR A 1 90 ? -5.799 7.088 6.638 1.00 97.25 90 TYR A O 1
ATOM 727 N N . TRP A 1 91 ? -7.847 7.998 6.736 1.00 97.50 91 TRP A N 1
ATOM 728 C CA . TRP A 1 91 ? -7.914 8.248 5.292 1.00 97.50 91 TRP A CA 1
ATOM 729 C C . TRP A 1 91 ? -7.087 9.467 4.864 1.00 97.50 91 TRP A C 1
ATOM 731 O O . TRP A 1 91 ? -6.583 9.491 3.739 1.00 97.50 91 TRP A O 1
ATOM 741 N N . GLY A 1 92 ? -6.847 10.413 5.775 1.00 96.88 92 GLY A N 1
ATOM 742 C CA . GLY A 1 92 ? -5.950 11.554 5.600 1.00 96.88 92 GLY A CA 1
ATOM 743 C C . GLY A 1 92 ? -4.479 11.170 5.420 1.00 96.88 92 GLY A C 1
ATOM 744 O O . GLY A 1 92 ? -3.742 11.913 4.779 1.00 96.88 92 GLY A O 1
ATOM 745 N N . ILE A 1 93 ? -4.059 9.982 5.881 1.00 96.31 93 ILE A N 1
ATOM 746 C CA . ILE A 1 93 ? -2.693 9.468 5.669 1.00 96.31 93 ILE A CA 1
ATOM 747 C C . ILE A 1 93 ? -2.342 9.382 4.173 1.00 96.31 93 ILE A C 1
ATOM 749 O O . ILE A 1 93 ? -1.198 9.627 3.799 1.00 96.31 93 ILE A O 1
ATOM 753 N N . GLY A 1 94 ? -3.285 8.982 3.308 1.00 93.88 94 GLY A N 1
ATOM 754 C CA . GLY A 1 94 ? -3.090 8.927 1.848 1.00 93.88 94 GLY A CA 1
ATOM 755 C C . GLY A 1 94 ? -2.020 7.944 1.330 1.00 93.88 94 GLY A C 1
ATOM 756 O O . GLY A 1 94 ? -1.872 7.768 0.116 1.00 93.88 94 GLY A O 1
ATOM 757 N N . ASP A 1 95 ? -1.307 7.254 2.219 1.00 92.94 95 ASP A N 1
ATOM 758 C CA . ASP A 1 95 ? -0.303 6.244 1.903 1.00 92.94 95 ASP A CA 1
ATOM 759 C C . ASP A 1 95 ? -0.645 4.873 2.503 1.00 92.94 95 ASP A C 1
ATOM 761 O O . ASP A 1 95 ? -0.965 4.730 3.682 1.00 92.94 95 ASP A O 1
ATOM 765 N N . ILE A 1 96 ? -0.528 3.832 1.676 1.00 92.31 96 ILE A N 1
ATOM 766 C CA . ILE A 1 96 ? -0.927 2.470 2.041 1.00 92.31 96 ILE A CA 1
ATOM 767 C C . ILE A 1 96 ? 0.016 1.828 3.065 1.00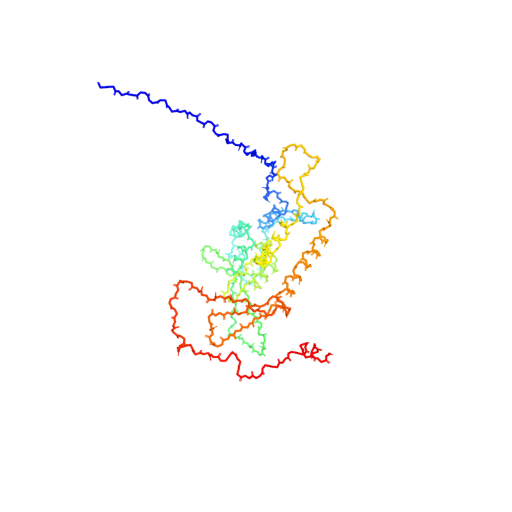 92.31 96 ILE A C 1
ATOM 769 O O . ILE A 1 96 ? -0.422 0.974 3.835 1.00 92.31 96 ILE A O 1
ATOM 773 N N . HIS A 1 97 ? 1.305 2.172 3.064 1.00 92.75 97 HIS A N 1
ATOM 774 C CA . HIS A 1 97 ? 2.255 1.620 4.026 1.00 92.75 97 HIS A CA 1
ATOM 775 C C . HIS A 1 97 ? 1.994 2.221 5.409 1.00 92.75 97 HIS A C 1
ATOM 777 O O . HIS A 1 97 ? 1.800 1.475 6.369 1.00 92.75 97 HIS A O 1
ATOM 783 N N . ASN A 1 98 ? 1.834 3.540 5.480 1.00 93.88 98 ASN A N 1
ATOM 784 C CA . ASN A 1 98 ? 1.501 4.242 6.718 1.00 93.88 98 ASN A CA 1
ATOM 785 C C . ASN A 1 98 ? 0.112 3.853 7.255 1.00 93.88 98 ASN A C 1
ATOM 787 O O . ASN A 1 98 ? -0.040 3.617 8.450 1.00 93.88 98 ASN A O 1
ATOM 791 N N . GLN A 1 99 ? -0.885 3.657 6.386 1.00 95.50 99 GLN A N 1
ATOM 792 C CA . GLN A 1 99 ? -2.191 3.116 6.787 1.00 95.50 99 GLN A CA 1
ATOM 793 C C . GLN A 1 99 ? -2.087 1.709 7.382 1.00 95.50 99 GLN A C 1
ATOM 795 O O . GLN A 1 99 ? -2.779 1.377 8.342 1.00 95.50 99 GLN A O 1
ATOM 800 N N . ARG A 1 100 ? -1.229 0.850 6.823 1.00 95.31 100 ARG A N 1
ATOM 801 C CA . ARG A 1 100 ? -0.984 -0.486 7.384 1.00 95.31 100 ARG A CA 1
ATOM 802 C C . ARG A 1 100 ? -0.26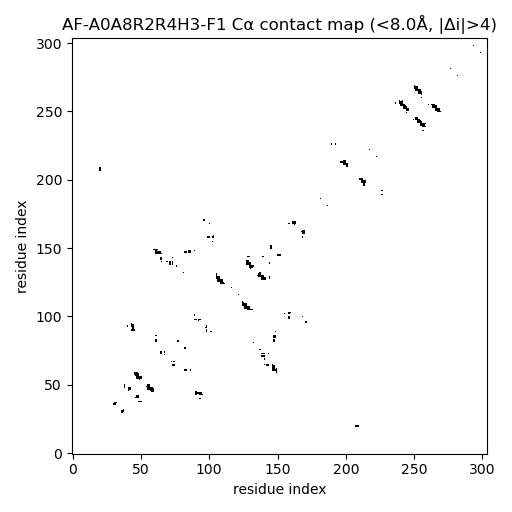2 -0.411 8.728 1.00 95.31 100 ARG A C 1
ATOM 804 O O . ARG A 1 100 ? -0.599 -1.195 9.611 1.00 95.31 100 ARG A O 1
ATOM 811 N N . SER A 1 101 ? 0.673 0.526 8.878 1.00 94.81 101 SER A N 1
ATOM 812 C CA . SER A 1 101 ? 1.349 0.806 10.148 1.00 94.81 101 SER A CA 1
ATOM 813 C C . SER A 1 101 ? 0.359 1.253 11.226 1.00 94.81 101 SER A C 1
ATOM 815 O O . SER A 1 101 ? 0.336 0.679 12.311 1.00 94.81 101 SER A O 1
ATOM 817 N N . PHE A 1 102 ? -0.564 2.158 10.886 1.00 95.81 102 PHE A N 1
ATOM 818 C CA . PHE A 1 102 ? -1.660 2.561 11.770 1.00 95.81 102 PHE A CA 1
ATOM 819 C C . PHE A 1 102 ? -2.531 1.372 12.203 1.00 95.81 102 PHE A C 1
ATOM 821 O O . PHE A 1 102 ? -2.857 1.217 13.376 1.00 95.81 102 PHE A O 1
ATOM 828 N N . ILE A 1 103 ? -2.902 0.487 11.271 1.00 96.56 103 ILE A N 1
ATOM 829 C CA . ILE A 1 103 ? -3.677 -0.711 11.627 1.00 96.56 103 ILE A CA 1
ATOM 830 C C . ILE A 1 103 ? -2.868 -1.612 12.561 1.00 96.56 103 ILE A C 1
ATOM 832 O O . ILE A 1 103 ? -3.437 -2.170 13.490 1.00 96.56 103 ILE A O 1
ATOM 836 N N . TRP A 1 104 ? -1.565 -1.773 12.324 1.00 95.12 104 TRP A N 1
ATOM 837 C CA . TRP A 1 104 ? -0.709 -2.605 13.165 1.00 95.12 104 TRP A CA 1
ATOM 838 C C . TRP A 1 104 ? -0.595 -2.075 14.594 1.00 95.12 104 TRP A C 1
ATOM 840 O O . TRP A 1 104 ? -0.749 -2.863 15.524 1.00 95.12 104 TRP A O 1
ATOM 850 N N . SER A 1 105 ? -0.421 -0.763 14.782 1.00 93.50 105 SER A N 1
ATOM 851 C CA . SER A 1 105 ? -0.373 -0.157 16.122 1.00 93.50 105 SER A CA 1
ATOM 852 C C . SER A 1 105 ? -1.688 -0.310 16.895 1.00 93.50 105 SER A C 1
ATOM 854 O O . SER A 1 105 ? -1.693 -0.354 18.122 1.00 93.50 105 SER A O 1
ATOM 856 N N . CYS A 1 106 ? -2.806 -0.474 16.186 1.00 95.31 106 CYS A N 1
ATOM 857 C CA . CYS A 1 106 ? -4.116 -0.751 16.768 1.00 95.31 106 CYS A CA 1
ATOM 858 C C . CYS A 1 106 ? -4.329 -2.228 17.165 1.00 95.31 106 CYS A C 1
ATOM 860 O O . CYS A 1 106 ? -5.393 -2.571 17.688 1.00 95.31 106 CYS A O 1
ATOM 862 N N . LEU A 1 107 ? -3.373 -3.127 16.902 1.00 94.06 107 LEU A N 1
ATOM 863 C CA . LEU A 1 107 ? -3.491 -4.560 17.183 1.00 94.06 107 LEU A CA 1
ATOM 864 C C . LEU A 1 107 ? -2.581 -4.979 18.338 1.00 94.06 107 LEU A C 1
ATOM 866 O O . LEU A 1 107 ? -1.373 -4.787 18.283 1.00 94.06 107 LEU A O 1
ATOM 870 N N . THR A 1 108 ? -3.124 -5.697 19.321 1.00 92.12 108 THR A N 1
ATOM 871 C CA . THR A 1 108 ? -2.302 -6.372 20.345 1.00 92.12 108 THR A CA 1
ATOM 872 C C . THR A 1 108 ? -2.537 -7.874 20.350 1.00 92.12 108 THR A C 1
ATOM 874 O O . THR A 1 108 ? -3.612 -8.347 19.976 1.00 92.12 108 THR A O 1
ATOM 877 N N . ASN A 1 109 ? -1.528 -8.651 20.748 1.00 89.50 109 ASN A N 1
ATOM 878 C CA . ASN A 1 109 ? -1.704 -10.082 20.990 1.00 89.50 109 ASN A CA 1
ATOM 879 C C . ASN A 1 109 ? -2.588 -10.296 22.222 1.00 89.50 109 ASN A C 1
ATOM 881 O O . ASN A 1 109 ? -2.422 -9.633 23.240 1.00 89.50 109 ASN A O 1
ATOM 885 N N . ILE A 1 110 ? -3.538 -11.223 22.116 1.00 88.25 110 ILE A N 1
ATOM 886 C CA . ILE A 1 110 ? -4.259 -11.755 23.268 1.00 88.25 110 ILE A CA 1
ATOM 887 C C . ILE A 1 110 ? -3.519 -13.012 23.695 1.00 88.25 110 ILE A C 1
ATOM 889 O O . ILE A 1 110 ? -3.577 -14.027 23.000 1.00 88.25 110 ILE A O 1
ATOM 893 N N . GLU A 1 111 ? -2.840 -12.936 24.829 1.00 83.75 111 GLU A N 1
ATOM 894 C CA . GLU A 1 111 ? -2.203 -14.090 25.448 1.00 83.75 111 GLU A CA 1
ATOM 895 C C . GLU A 1 111 ? -3.232 -14.807 26.329 1.00 83.75 111 GLU A C 1
ATOM 897 O O . GLU A 1 111 ? -3.770 -14.209 27.266 1.00 83.75 111 GLU A O 1
ATOM 902 N N . PRO A 1 112 ? -3.614 -16.052 25.997 1.00 82.25 112 PRO A N 1
ATOM 903 C CA . PRO A 1 112 ? -4.498 -16.819 26.857 1.00 82.25 112 PRO A CA 1
ATOM 904 C C . PRO A 1 112 ? -3.741 -17.248 28.118 1.00 82.25 112 PRO A C 1
ATOM 906 O O . PRO A 1 112 ? -2.587 -17.659 28.033 1.00 82.25 112 PRO A O 1
ATOM 909 N N . LYS A 1 113 ? -4.413 -17.216 29.277 1.00 82.62 113 LYS A N 1
ATOM 910 C CA . LYS A 1 113 ? -3.838 -17.657 30.564 1.00 82.62 113 LYS A CA 1
ATOM 911 C C . LYS A 1 113 ? -3.304 -19.096 30.507 1.00 82.62 113 LYS A C 1
ATOM 913 O O . LYS A 1 113 ? -2.307 -19.406 31.142 1.00 82.62 113 LYS A O 1
ATOM 918 N N . TYR A 1 114 ? -3.964 -19.952 29.728 1.00 81.44 114 TYR A N 1
ATOM 919 C CA . TYR A 1 114 ? -3.557 -21.332 29.487 1.00 81.44 114 TYR A CA 1
ATOM 920 C C . TYR A 1 114 ? -3.528 -21.601 27.985 1.00 81.44 114 TYR A C 1
ATOM 922 O O . TYR A 1 114 ? -4.464 -21.244 27.263 1.00 81.44 114 TYR A O 1
ATOM 930 N N . LYS A 1 115 ? -2.461 -22.247 27.513 1.00 73.62 115 LYS A N 1
ATOM 931 C CA . LYS A 1 115 ? -2.297 -22.638 26.113 1.00 73.62 115 LYS A CA 1
ATOM 932 C C . LYS A 1 115 ? -1.853 -24.096 26.057 1.00 73.62 115 LYS A C 1
ATOM 934 O O . LYS A 1 115 ? -0.717 -24.406 26.384 1.00 73.62 115 LYS A O 1
ATOM 939 N N . TYR A 1 116 ? -2.741 -24.981 25.619 1.00 72.88 116 TYR A N 1
ATOM 940 C CA . TYR A 1 116 ? -2.374 -26.362 25.316 1.00 72.88 116 TYR A CA 1
ATOM 941 C C . TYR A 1 116 ? -1.791 -26.409 23.901 1.00 72.88 116 TYR A C 1
ATOM 943 O O . TYR A 1 116 ? -2.489 -26.105 22.930 1.00 72.88 116 TYR A O 1
ATOM 951 N N . THR A 1 117 ? -0.507 -26.738 23.765 1.00 67.56 117 THR A N 1
ATOM 952 C CA . THR A 1 117 ? 0.162 -26.853 22.461 1.00 67.56 117 THR A CA 1
ATOM 953 C C . THR A 1 117 ? 0.727 -28.253 22.271 1.00 67.56 117 THR A C 1
ATOM 955 O O . THR A 1 117 ? 1.908 -28.474 22.494 1.00 67.56 117 THR A O 1
ATOM 958 N N . ASN A 1 118 ? -0.105 -29.182 21.797 1.00 66.62 118 ASN A N 1
ATOM 959 C CA . ASN A 1 118 ? 0.337 -30.517 21.355 1.00 66.62 118 ASN A CA 1
ATOM 960 C C . ASN A 1 118 ? 0.661 -30.551 19.847 1.00 66.62 118 ASN A C 1
ATOM 962 O O . ASN A 1 118 ? 0.736 -31.616 19.246 1.00 66.62 118 ASN A O 1
ATOM 966 N N . ALA A 1 119 ? 0.769 -29.387 19.199 1.00 71.75 119 ALA A N 1
ATOM 967 C CA . ALA A 1 119 ? 0.896 -29.279 17.750 1.00 71.75 119 ALA A CA 1
ATOM 968 C C . ALA A 1 119 ? 2.310 -28.849 17.352 1.00 71.75 119 ALA A C 1
ATOM 970 O O . ALA A 1 119 ? 2.811 -27.854 17.874 1.00 71.75 119 ALA A O 1
ATOM 971 N N . LEU A 1 120 ? 2.880 -29.531 16.351 1.00 76.00 120 LEU A N 1
ATOM 972 C CA . LEU A 1 120 ? 4.137 -29.153 15.685 1.00 76.00 120 LEU A CA 1
ATOM 973 C C . LEU A 1 120 ? 4.102 -27.708 15.144 1.00 76.00 120 LEU A C 1
ATOM 975 O O . LEU A 1 120 ? 5.129 -27.043 15.083 1.00 76.00 120 LEU A O 1
ATOM 979 N N . ALA A 1 121 ? 2.912 -27.204 14.794 1.00 76.25 121 ALA A N 1
ATOM 980 C CA . ALA A 1 121 ? 2.671 -25.821 14.390 1.00 76.25 121 ALA A CA 1
ATOM 981 C C . ALA A 1 121 ? 1.507 -25.216 15.206 1.00 76.25 121 ALA A C 1
ATOM 983 O O . ALA A 1 121 ? 0.337 -25.351 14.826 1.00 76.25 121 ALA A O 1
ATOM 984 N N . PRO A 1 122 ? 1.775 -24.567 16.354 1.00 77.06 122 PRO A N 1
ATOM 985 C CA . PRO A 1 122 ? 0.726 -23.981 17.178 1.00 77.06 122 PRO A CA 1
ATOM 986 C C . PRO A 1 122 ? 0.056 -22.796 16.467 1.00 77.06 122 PRO A C 1
ATOM 988 O O . PRO A 1 122 ? 0.719 -21.925 15.908 1.00 77.06 122 PRO A O 1
ATOM 991 N N . ARG A 1 123 ? -1.281 -22.710 16.539 1.00 75.31 123 ARG A N 1
ATOM 992 C CA . ARG A 1 123 ? -2.027 -21.545 16.027 1.00 75.31 123 ARG A CA 1
ATOM 993 C C . ARG A 1 123 ? -1.532 -20.264 16.704 1.00 75.31 123 ARG A C 1
ATOM 995 O O . ARG A 1 123 ? -1.409 -20.222 17.932 1.00 75.31 123 ARG A O 1
ATOM 1002 N N . ASN A 1 124 ? -1.301 -19.201 15.930 1.00 77.00 124 ASN A N 1
ATOM 1003 C CA . ASN A 1 124 ? -0.900 -17.927 16.531 1.00 77.00 124 ASN A CA 1
ATOM 1004 C C . ASN A 1 124 ? -2.073 -17.309 17.300 1.00 77.00 124 ASN A C 1
ATOM 1006 O O . ASN A 1 124 ? -3.241 -17.487 16.943 1.00 77.00 124 ASN A O 1
ATOM 1010 N N . CYS A 1 125 ? -1.726 -16.523 18.317 1.00 81.62 125 CYS A N 1
ATOM 1011 C CA . CYS A 1 125 ? -2.671 -15.852 19.194 1.00 81.62 125 CYS A CA 1
ATOM 1012 C C . CYS A 1 125 ? -3.689 -14.995 18.426 1.00 81.62 125 CYS A C 1
ATOM 1014 O O . CYS A 1 125 ? -3.404 -14.410 17.371 1.00 81.62 125 CYS A O 1
ATOM 1016 N N . ASN A 1 126 ? -4.889 -14.895 18.996 1.00 86.62 126 ASN A N 1
ATOM 1017 C CA . ASN A 1 126 ? -5.880 -13.934 18.534 1.00 86.62 126 ASN A CA 1
ATOM 1018 C C . ASN A 1 126 ? -5.366 -12.510 18.776 1.00 86.62 126 ASN A C 1
ATOM 1020 O O . ASN A 1 126 ? -4.599 -12.263 19.705 1.00 86.62 126 ASN A O 1
ATOM 1024 N N . LYS A 1 127 ? -5.805 -11.565 17.943 1.00 89.94 127 LYS A N 1
ATOM 1025 C CA . LYS A 1 127 ? -5.479 -10.145 18.105 1.00 89.94 127 LYS A CA 1
ATOM 1026 C C . LYS A 1 127 ? -6.670 -9.397 18.702 1.00 89.94 127 LYS A C 1
ATOM 1028 O O . LYS A 1 127 ? -7.808 -9.617 18.283 1.00 89.94 127 LYS A O 1
ATOM 1033 N N . ALA A 1 128 ? -6.411 -8.522 19.667 1.00 94.56 128 ALA A N 1
ATOM 1034 C CA . ALA A 1 128 ? -7.361 -7.516 20.125 1.00 94.56 128 ALA A CA 1
ATOM 1035 C C . ALA A 1 128 ? -7.210 -6.246 19.282 1.00 94.56 128 ALA A C 1
ATOM 1037 O O . ALA A 1 128 ? -6.121 -5.952 18.796 1.00 94.56 128 ALA A O 1
ATOM 1038 N N . PHE A 1 129 ? -8.316 -5.522 19.118 1.00 96.94 129 PHE A N 1
ATOM 1039 C CA . PHE A 1 129 ? -8.380 -4.268 18.374 1.00 96.94 129 PHE A CA 1
ATOM 1040 C C . PHE A 1 129 ? -8.548 -3.116 19.353 1.00 96.94 129 PHE A C 1
ATOM 1042 O O . PHE A 1 129 ? -9.392 -3.194 20.252 1.00 96.94 129 PHE A O 1
ATOM 1049 N N . HIS A 1 130 ? -7.789 -2.050 19.145 1.00 96.88 130 HIS A N 1
ATOM 1050 C CA . HIS A 1 130 ? -7.814 -0.856 19.980 1.00 96.88 130 HIS A CA 1
ATOM 1051 C C . HIS A 1 130 ? -7.818 0.395 19.118 1.00 96.88 130 HIS A C 1
ATOM 1053 O O . HIS A 1 130 ? -7.351 0.372 17.985 1.00 96.88 130 HIS A O 1
ATOM 1059 N N . PHE A 1 131 ? -8.317 1.487 19.677 1.00 96.50 131 PHE A N 1
ATOM 1060 C CA . PHE A 1 131 ? -8.079 2.826 19.154 1.00 96.50 131 PHE A CA 1
ATOM 1061 C C . PHE A 1 131 ? -7.468 3.683 20.249 1.00 96.50 131 PHE A C 1
ATOM 1063 O O . PHE A 1 131 ? -7.854 3.561 21.409 1.00 96.50 131 PHE A O 1
ATOM 1070 N N . ILE A 1 132 ? -6.534 4.551 19.880 1.00 93.94 132 ILE A N 1
ATOM 1071 C CA . ILE A 1 132 ? -5.973 5.534 20.802 1.00 93.94 132 ILE A CA 1
ATOM 1072 C C . ILE A 1 132 ? -6.892 6.750 20.775 1.00 93.94 132 ILE A C 1
ATOM 1074 O O . ILE A 1 132 ? -7.025 7.408 19.745 1.00 93.94 132 ILE A O 1
ATOM 1078 N N . VAL A 1 133 ? -7.543 7.031 21.898 1.00 92.19 133 VAL A N 1
ATOM 1079 C CA . VAL A 1 133 ? -8.421 8.192 22.068 1.00 92.19 133 VAL A CA 1
ATOM 1080 C C . VAL A 1 133 ? -7.945 8.949 23.296 1.00 92.19 133 VAL A C 1
ATOM 1082 O O . VAL A 1 133 ? -7.831 8.366 24.372 1.00 92.19 133 VAL A O 1
ATOM 1085 N N . ASN A 1 134 ? -7.637 10.238 23.135 1.00 88.94 134 ASN A N 1
ATOM 1086 C CA . ASN A 1 134 ? -7.083 11.085 24.199 1.00 88.94 134 ASN A CA 1
ATOM 1087 C C . ASN A 1 134 ? -5.850 10.452 24.882 1.00 88.94 134 ASN A C 1
ATOM 1089 O O . ASN A 1 134 ? -5.737 10.460 26.102 1.00 88.94 134 ASN A O 1
ATOM 1093 N N . GLY A 1 135 ? -4.968 9.821 24.097 1.00 89.25 135 GLY A N 1
ATOM 1094 C CA . GLY A 1 135 ? -3.761 9.146 24.593 1.00 89.25 135 GLY A CA 1
ATOM 1095 C C . GLY A 1 135 ? -3.977 7.747 25.184 1.00 89.25 135 GLY A C 1
ATOM 1096 O O . GLY A 1 135 ? -3.005 7.027 25.387 1.00 89.25 135 GLY A O 1
ATOM 1097 N N . ASN A 1 136 ? -5.224 7.311 25.387 1.00 92.31 136 ASN A N 1
ATOM 1098 C CA . ASN A 1 136 ? -5.526 6.027 26.017 1.00 92.31 136 ASN A CA 1
ATOM 1099 C C . ASN A 1 136 ? -5.954 4.960 24.992 1.00 92.31 136 ASN A C 1
ATOM 1101 O O . ASN A 1 136 ? -6.819 5.232 24.152 1.00 92.31 136 ASN A O 1
ATOM 1105 N N . PRO A 1 137 ? -5.410 3.727 25.056 1.00 94.75 137 PRO A N 1
ATOM 1106 C CA . PRO A 1 137 ? -5.830 2.635 24.185 1.00 94.75 137 PRO A CA 1
ATOM 1107 C C . PRO A 1 137 ? -7.178 2.055 24.643 1.00 94.75 137 PRO A C 1
ATOM 1109 O O . PRO A 1 137 ? -7.284 1.361 25.654 1.00 94.75 137 PRO A O 1
ATOM 1112 N N . ILE A 1 138 ? -8.230 2.302 23.866 1.00 95.88 138 ILE A N 1
ATOM 1113 C CA . ILE A 1 138 ? -9.579 1.790 24.112 1.00 95.88 138 ILE A CA 1
ATOM 1114 C C . ILE A 1 138 ? -9.804 0.510 23.309 1.00 95.88 138 ILE A C 1
ATOM 1116 O O . ILE A 1 138 ? -9.853 0.529 22.078 1.00 95.88 138 ILE A O 1
ATOM 1120 N N . ARG A 1 139 ? -10.041 -0.606 24.008 1.00 95.56 139 ARG A N 1
ATOM 1121 C CA . ARG A 1 139 ? -10.371 -1.892 23.379 1.00 95.56 139 ARG A CA 1
ATOM 1122 C C . ARG A 1 139 ? -11.759 -1.885 22.736 1.00 95.56 139 ARG A C 1
ATOM 1124 O O . ARG A 1 139 ? -12.771 -1.660 23.412 1.00 95.56 139 ARG A O 1
ATOM 1131 N N . VAL A 1 140 ? -11.810 -2.270 21.463 1.00 96.69 140 VAL A N 1
ATOM 1132 C CA . VAL A 1 140 ? -13.030 -2.374 20.653 1.00 96.69 140 VAL A CA 1
ATOM 1133 C C . VAL A 1 140 ? -13.206 -3.762 20.030 1.00 96.69 140 VAL A C 1
ATOM 1135 O O . VAL A 1 140 ? -12.293 -4.588 19.988 1.00 96.69 140 VAL A O 1
ATOM 1138 N N . CYS A 1 141 ? -14.421 -4.057 19.561 1.00 95.81 141 CYS A N 1
ATOM 1139 C CA . CYS A 1 141 ? -14.688 -5.279 18.811 1.00 95.81 141 CYS A CA 1
ATOM 1140 C C . CYS A 1 141 ? -14.243 -5.135 17.349 1.00 95.81 141 CYS A C 1
ATOM 1142 O O . CYS A 1 141 ? -14.177 -4.034 16.801 1.00 95.81 141 CYS A O 1
ATOM 1144 N N . LYS A 1 142 ? -14.006 -6.273 16.691 1.00 95.19 142 LYS A N 1
ATOM 1145 C CA . LYS A 1 142 ? -13.591 -6.323 15.283 1.00 95.19 142 LYS A CA 1
ATOM 1146 C C . LYS A 1 142 ? -14.571 -5.606 14.349 1.00 95.19 142 LYS A C 1
ATOM 1148 O O . LYS A 1 142 ? -14.142 -4.871 13.471 1.00 95.19 142 LYS A O 1
ATOM 1153 N N . VAL A 1 143 ? -15.877 -5.809 14.538 1.00 95.81 143 VAL A N 1
ATOM 1154 C CA . VAL A 1 143 ? -16.915 -5.198 13.686 1.00 95.81 143 VAL A CA 1
ATOM 1155 C C . VAL A 1 143 ? -16.862 -3.676 13.781 1.00 95.81 143 VAL A C 1
ATOM 1157 O O . VAL A 1 143 ? -16.856 -2.999 12.761 1.00 95.81 143 VAL A O 1
ATOM 1160 N N . PHE A 1 144 ? -16.752 -3.143 14.998 1.00 96.69 144 PHE A N 1
ATOM 1161 C CA . PHE A 1 144 ? -16.645 -1.706 15.235 1.00 96.69 144 PHE A CA 1
ATOM 1162 C C . PHE A 1 144 ? -15.389 -1.119 14.581 1.00 96.69 144 PHE A C 1
ATOM 1164 O O . PHE A 1 144 ? -15.476 -0.104 13.900 1.00 96.69 144 PHE A O 1
ATOM 1171 N N . PHE A 1 145 ? -14.248 -1.801 14.713 1.00 97.12 145 PHE A N 1
ATOM 1172 C CA . PHE A 1 145 ? -12.990 -1.402 14.080 1.00 97.12 145 PHE A CA 1
ATOM 1173 C C . PHE A 1 145 ? -13.095 -1.336 12.547 1.00 97.12 145 PHE A C 1
ATOM 1175 O O . PHE A 1 145 ? -12.746 -0.326 11.939 1.00 97.12 145 PHE A O 1
ATOM 1182 N N . LEU A 1 146 ? -13.623 -2.393 11.920 1.00 97.06 146 LEU A N 1
ATOM 1183 C CA . LEU A 1 146 ? -13.784 -2.457 10.464 1.00 97.06 146 LEU A CA 1
ATOM 1184 C C . LEU A 1 146 ? -14.790 -1.422 9.944 1.00 97.06 146 LEU A C 1
ATOM 1186 O O . LEU A 1 146 ? -14.563 -0.844 8.884 1.00 97.06 146 LEU A O 1
ATOM 1190 N N . ASN A 1 147 ? -15.877 -1.180 10.683 1.00 96.44 147 ASN A N 1
ATOM 1191 C CA . ASN A 1 147 ? -16.896 -0.200 10.312 1.00 96.44 147 ASN A CA 1
ATOM 1192 C C . ASN A 1 147 ? -16.382 1.235 10.429 1.00 96.44 147 ASN A C 1
ATOM 1194 O O . ASN A 1 147 ? -16.678 2.044 9.553 1.00 96.44 147 ASN A O 1
ATOM 1198 N N . ILE A 1 148 ? -15.604 1.546 11.473 1.00 96.44 148 ILE A N 1
ATOM 1199 C CA . ILE A 1 148 ? -15.020 2.881 11.622 1.00 96.44 148 ILE A CA 1
ATOM 1200 C C . ILE A 1 148 ? -14.113 3.195 10.450 1.00 96.44 148 ILE A C 1
ATOM 1202 O O . ILE A 1 148 ? -14.260 4.258 9.881 1.00 96.44 148 ILE A O 1
ATOM 1206 N N . LEU A 1 149 ? -13.221 2.282 10.061 1.00 96.69 149 LEU A N 1
ATOM 1207 C CA . LEU A 1 149 ? -12.254 2.543 8.991 1.00 96.69 149 LEU A CA 1
ATOM 1208 C C . LEU A 1 149 ? -12.808 2.269 7.579 1.00 96.69 149 LEU A C 1
ATOM 1210 O O . LEU A 1 149 ? -12.141 2.569 6.595 1.00 96.69 149 LEU A O 1
ATOM 1214 N N . ASP A 1 150 ? -14.001 1.680 7.460 1.00 97.00 150 ASP A N 1
ATOM 1215 C CA . ASP A 1 150 ? -14.573 1.138 6.218 1.00 97.00 150 ASP A CA 1
ATOM 1216 C C . ASP A 1 150 ? -13.603 0.236 5.426 1.00 97.00 150 ASP A C 1
ATOM 1218 O O . ASP A 1 150 ? -13.410 0.347 4.209 1.00 97.00 150 ASP A O 1
ATOM 1222 N N . ILE A 1 151 ? -12.974 -0.698 6.140 1.00 96.69 151 ILE A N 1
ATOM 1223 C CA . ILE A 1 151 ? -12.045 -1.673 5.562 1.00 96.69 151 ILE A CA 1
ATOM 1224 C C . ILE A 1 151 ? -12.589 -3.095 5.667 1.00 96.69 151 ILE A C 1
ATOM 1226 O O . ILE A 1 151 ? -13.399 -3.435 6.527 1.00 96.69 151 ILE A O 1
ATOM 1230 N N . SER A 1 152 ? -12.105 -3.966 4.784 1.00 95.94 152 SER A N 1
ATOM 1231 C CA . SER A 1 152 ? -12.390 -5.399 4.868 1.00 95.94 152 SER A CA 1
ATOM 1232 C C . SER A 1 152 ? -11.395 -6.106 5.787 1.00 95.94 152 SER A C 1
ATOM 1234 O O . SER A 1 152 ? -10.240 -5.694 5.918 1.00 95.94 152 SER A O 1
ATOM 1236 N N . ASP A 1 153 ? -11.803 -7.249 6.339 1.00 95.00 153 ASP A N 1
ATOM 1237 C CA . ASP A 1 153 ? -10.929 -8.108 7.149 1.00 95.00 153 ASP A CA 1
ATOM 1238 C C . ASP A 1 153 ? -9.645 -8.523 6.411 1.00 95.00 153 ASP A C 1
ATOM 1240 O O . ASP A 1 153 ? -8.598 -8.744 7.018 1.00 95.00 153 ASP A O 1
ATOM 1244 N N . ARG A 1 154 ? -9.693 -8.582 5.073 1.00 95.81 154 ARG A N 1
ATOM 1245 C CA . ARG A 1 154 ? -8.528 -8.885 4.237 1.00 95.81 154 ARG A CA 1
ATOM 1246 C C . ARG A 1 154 ? -7.384 -7.898 4.464 1.00 95.81 154 ARG A C 1
ATOM 1248 O O . ARG A 1 154 ? -6.227 -8.314 4.427 1.00 95.81 154 ARG A O 1
ATOM 1255 N N . VAL A 1 155 ? -7.682 -6.620 4.705 1.00 95.12 155 VAL A N 1
ATOM 1256 C CA . VAL A 1 155 ? -6.654 -5.602 4.971 1.00 95.12 155 VAL A CA 1
ATOM 1257 C C . VAL A 1 155 ? -5.925 -5.933 6.271 1.00 95.12 155 VAL A C 1
ATOM 1259 O O . VAL A 1 155 ? -4.700 -6.011 6.269 1.00 95.12 155 VAL A O 1
ATOM 1262 N N . VAL A 1 156 ? -6.667 -6.249 7.334 1.00 95.38 156 VAL A N 1
ATOM 1263 C CA . VAL A 1 156 ? -6.112 -6.651 8.637 1.00 95.38 156 VAL A CA 1
ATOM 1264 C C . VAL A 1 156 ? -5.267 -7.923 8.514 1.00 95.38 156 VAL A C 1
ATOM 1266 O O . VAL A 1 156 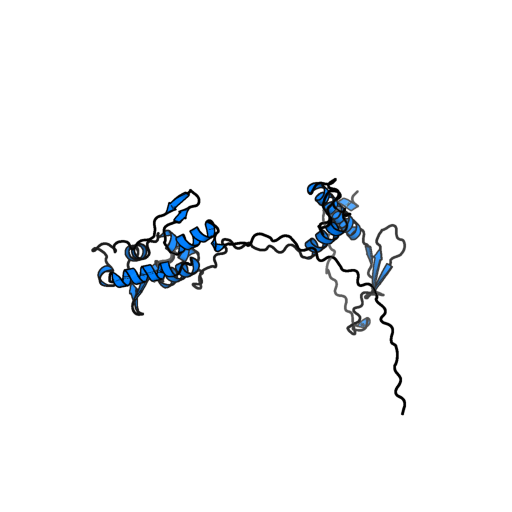? -4.140 -7.971 9.006 1.00 95.38 156 VAL A O 1
ATOM 1269 N N . ARG A 1 157 ? -5.757 -8.944 7.795 1.00 93.81 157 ARG A N 1
ATOM 1270 C CA . ARG A 1 157 ? -4.983 -10.172 7.529 1.00 93.81 157 ARG A CA 1
ATOM 1271 C C . ARG A 1 157 ? -3.693 -9.884 6.763 1.00 93.81 157 ARG A C 1
ATOM 1273 O O . ARG A 1 157 ? -2.659 -10.453 7.086 1.00 93.81 157 ARG A O 1
ATOM 1280 N N . THR A 1 158 ? -3.753 -8.981 5.783 1.00 93.75 158 THR A N 1
ATOM 1281 C CA . THR A 1 158 ? -2.584 -8.583 4.984 1.00 93.75 158 THR A CA 1
ATOM 1282 C C . THR A 1 158 ? -1.536 -7.886 5.845 1.00 93.75 158 THR A C 1
ATOM 1284 O O . THR A 1 158 ? -0.349 -8.150 5.678 1.00 93.75 158 THR A O 1
ATOM 1287 N N . VAL A 1 159 ? -1.959 -7.011 6.764 1.00 94.25 159 VAL A N 1
ATOM 1288 C CA . VAL A 1 159 ? -1.056 -6.373 7.734 1.00 94.25 159 VAL A CA 1
ATOM 1289 C C . VAL A 1 159 ? -0.352 -7.451 8.550 1.00 94.25 159 VAL A C 1
ATOM 1291 O O . VAL A 1 159 ? 0.869 -7.518 8.519 1.00 94.25 159 VAL A O 1
ATOM 1294 N N . ARG A 1 160 ? -1.112 -8.377 9.146 1.00 91.06 160 ARG A N 1
ATOM 1295 C CA . ARG A 1 160 ? -0.561 -9.487 9.937 1.00 91.06 160 ARG A CA 1
ATOM 1296 C C . ARG A 1 160 ? 0.401 -10.388 9.153 1.00 91.06 160 ARG A C 1
ATOM 1298 O O . ARG A 1 160 ? 1.352 -10.888 9.732 1.00 91.06 160 ARG A O 1
ATOM 1305 N N . SER A 1 161 ? 0.159 -10.635 7.866 1.00 90.31 161 SER A N 1
ATOM 1306 C CA . SER A 1 161 ? 1.071 -11.449 7.045 1.00 90.31 161 SER A CA 1
ATOM 1307 C C . SER A 1 161 ? 2.336 -10.703 6.618 1.00 90.31 161 SER A C 1
ATOM 1309 O O . SER A 1 161 ? 3.322 -11.326 6.244 1.00 90.31 161 SER A O 1
ATOM 1311 N N . LYS A 1 162 ? 2.287 -9.366 6.591 1.00 90.38 162 LYS A N 1
ATOM 1312 C CA . LYS A 1 162 ? 3.406 -8.513 6.169 1.00 90.38 162 LYS A CA 1
ATOM 1313 C C . LYS A 1 162 ? 4.270 -8.039 7.333 1.00 90.38 162 LYS A C 1
ATOM 1315 O O . LYS A 1 162 ? 5.316 -7.451 7.083 1.00 90.38 162 LYS A O 1
ATOM 1320 N N . THR A 1 163 ? 3.824 -8.241 8.563 1.00 88.81 163 THR A N 1
ATOM 1321 C CA . THR A 1 163 ? 4.586 -7.933 9.771 1.00 88.81 163 THR A CA 1
ATOM 1322 C C . THR A 1 163 ? 5.500 -9.094 10.100 1.00 88.81 163 THR A C 1
ATOM 1324 O O . THR A 1 163 ? 5.045 -10.238 10.130 1.00 88.81 163 THR A O 1
ATOM 1327 N N . ASP A 1 164 ? 6.766 -8.784 10.326 1.00 86.31 164 ASP A N 1
ATOM 1328 C CA . ASP A 1 164 ? 7.768 -9.755 10.746 1.00 86.31 164 ASP A CA 1
ATOM 1329 C C . ASP A 1 164 ? 7.657 -10.076 12.243 1.00 86.31 164 ASP A C 1
ATOM 1331 O O . ASP A 1 164 ? 6.899 -9.428 12.972 1.00 86.31 164 ASP A O 1
ATOM 1335 N N . GLU A 1 165 ? 8.427 -11.059 12.713 1.00 79.06 165 GLU A N 1
ATOM 1336 C CA . GLU A 1 165 ? 8.452 -11.461 14.129 1.00 79.06 165 GLU A CA 1
ATOM 1337 C C . GLU A 1 165 ? 8.860 -10.304 15.051 1.00 79.06 165 GLU A C 1
ATOM 1339 O O . GLU A 1 165 ? 8.302 -10.142 16.134 1.00 79.06 165 GLU A O 1
ATOM 1344 N N . HIS A 1 166 ? 9.736 -9.420 14.565 1.00 81.25 166 HIS A N 1
ATOM 1345 C CA . HIS A 1 166 ? 10.175 -8.205 15.259 1.00 81.25 166 HIS A CA 1
ATOM 1346 C C . HIS A 1 166 ? 9.159 -7.048 15.205 1.00 81.25 166 HIS A C 1
ATOM 1348 O O . HIS A 1 166 ? 9.458 -5.934 15.627 1.00 81.25 166 HIS A O 1
ATOM 1354 N N . GLY A 1 167 ? 7.961 -7.267 14.652 1.00 79.69 167 GL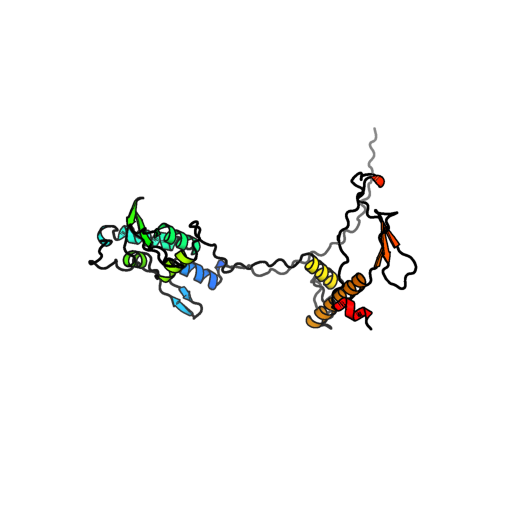Y A N 1
ATOM 1355 C CA . GLY A 1 167 ? 6.905 -6.254 14.579 1.00 79.69 167 GLY A CA 1
ATOM 1356 C C . GLY A 1 167 ? 7.115 -5.177 13.511 1.00 79.69 167 GLY A C 1
ATOM 1357 O O . GLY A 1 167 ? 6.352 -4.211 13.466 1.00 79.69 167 GLY A O 1
ATOM 1358 N N . VAL A 1 168 ? 8.100 -5.351 12.628 1.00 87.06 168 VAL A N 1
ATOM 1359 C CA . VAL A 1 168 ? 8.385 -4.435 11.516 1.00 87.06 168 VAL A CA 1
ATOM 1360 C C . VAL A 1 168 ? 7.525 -4.798 10.304 1.00 87.06 168 VAL A C 1
ATOM 1362 O O . VAL A 1 168 ? 7.447 -5.960 9.898 1.00 87.06 168 VAL A O 1
ATOM 1365 N N . LEU A 1 169 ? 6.869 -3.804 9.699 1.00 88.69 169 LEU A N 1
ATOM 1366 C CA . LEU A 1 169 ? 6.148 -3.993 8.441 1.00 88.69 169 LEU A CA 1
ATOM 1367 C C . LEU A 1 169 ? 7.114 -4.078 7.261 1.00 88.69 169 LEU A C 1
ATOM 1369 O O . LEU A 1 169 ? 7.861 -3.141 6.990 1.00 88.69 169 LEU A O 1
ATOM 1373 N N . LYS A 1 170 ? 7.006 -5.156 6.480 1.00 87.81 170 LYS A N 1
ATOM 1374 C CA . LYS A 1 170 ? 7.742 -5.300 5.220 1.00 87.81 170 LYS A CA 1
ATOM 1375 C C . LYS A 1 170 ? 7.402 -4.157 4.260 1.00 87.81 170 LYS A C 1
ATOM 1377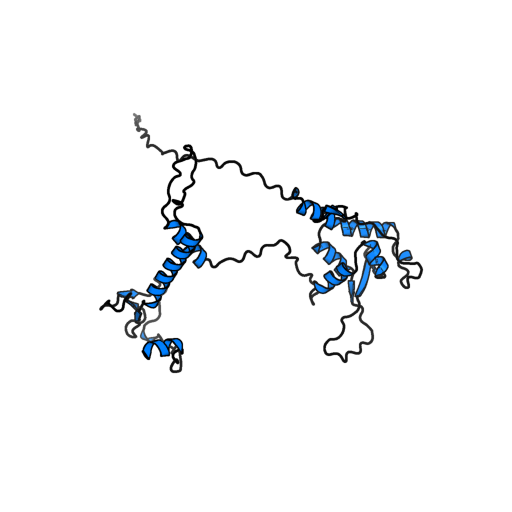 O O . LYS A 1 170 ? 6.227 -3.827 4.039 1.00 87.81 170 LYS A O 1
ATOM 1382 N N . THR A 1 171 ? 8.442 -3.581 3.666 1.00 83.88 171 THR A N 1
ATOM 1383 C CA . THR A 1 171 ? 8.344 -2.533 2.649 1.00 83.88 171 THR A CA 1
ATOM 1384 C C . THR A 1 171 ? 7.584 -3.033 1.418 1.00 83.88 171 THR A C 1
ATOM 1386 O O . THR A 1 171 ? 7.607 -4.213 1.060 1.00 83.88 171 THR A O 1
ATOM 1389 N N . ASP A 1 172 ? 6.813 -2.140 0.789 1.00 79.81 172 ASP A N 1
ATOM 1390 C CA . ASP A 1 172 ? 6.038 -2.478 -0.406 1.00 79.81 172 ASP A CA 1
ATOM 1391 C C . ASP A 1 172 ? 6.859 -2.162 -1.660 1.00 79.81 172 ASP A C 1
ATOM 1393 O O . ASP A 1 172 ? 7.028 -1.003 -2.020 1.00 79.81 172 ASP A O 1
ATOM 1397 N N . PHE A 1 173 ? 7.349 -3.197 -2.340 1.00 78.81 173 PHE A N 1
ATOM 1398 C CA . PHE A 1 173 ? 8.158 -3.056 -3.558 1.00 78.81 173 PHE A CA 1
ATOM 1399 C C . PHE A 1 173 ? 7.321 -2.920 -4.845 1.00 78.81 173 PHE A C 1
ATOM 1401 O O . PHE A 1 173 ? 7.850 -2.974 -5.954 1.00 78.81 173 PHE A O 1
ATOM 1408 N N . ARG A 1 174 ? 5.992 -2.768 -4.748 1.00 75.81 174 ARG A N 1
ATOM 1409 C CA . ARG A 1 174 ? 5.132 -2.607 -5.932 1.00 75.81 174 ARG A CA 1
ATOM 1410 C C . ARG A 1 174 ? 5.498 -1.343 -6.708 1.00 75.81 174 ARG A C 1
ATOM 1412 O O . ARG A 1 174 ? 5.436 -0.241 -6.172 1.00 75.81 174 ARG A O 1
ATOM 1419 N N . GLY A 1 175 ? 5.778 -1.505 -7.999 1.00 71.50 175 GLY A N 1
ATOM 1420 C CA . GLY A 1 175 ? 6.158 -0.398 -8.879 1.00 71.50 175 GLY A CA 1
ATOM 1421 C C . GLY A 1 175 ? 7.617 0.037 -8.735 1.00 71.50 175 GLY A C 1
ATOM 1422 O O . GLY A 1 175 ? 8.024 0.961 -9.431 1.00 71.50 175 GLY A O 1
ATOM 1423 N N . MET A 1 176 ? 8.407 -0.628 -7.884 1.00 72.62 176 MET A N 1
ATOM 1424 C CA . MET A 1 176 ? 9.860 -0.521 -7.931 1.00 72.62 176 MET A CA 1
ATOM 1425 C C . MET A 1 176 ? 10.389 -1.524 -8.952 1.00 72.62 176 MET A C 1
ATOM 1427 O O . MET A 1 176 ? 10.131 -2.725 -8.859 1.00 72.62 176 MET A O 1
ATOM 1431 N N . THR A 1 177 ? 11.129 -1.030 -9.940 1.00 65.19 177 THR A N 1
ATOM 1432 C CA . THR A 1 177 ? 11.938 -1.888 -10.798 1.00 65.19 177 THR A CA 1
ATOM 1433 C C . THR A 1 177 ? 13.151 -2.305 -9.983 1.00 65.19 177 THR A C 1
ATOM 1435 O O . THR A 1 177 ? 13.904 -1.458 -9.501 1.00 65.19 177 THR A O 1
ATOM 1438 N N . CYS A 1 178 ? 13.358 -3.608 -9.800 1.00 58.28 178 CYS A N 1
ATOM 1439 C CA . CYS A 1 178 ? 14.679 -4.059 -9.396 1.00 58.28 178 CYS A CA 1
ATOM 1440 C C . CYS A 1 178 ? 15.603 -3.737 -10.572 1.00 58.28 178 CYS A C 1
ATOM 1442 O O . CYS A 1 178 ? 15.507 -4.351 -11.633 1.00 58.28 178 CYS A O 1
ATOM 1444 N N . ASN A 1 179 ? 16.444 -2.714 -10.422 1.00 61.69 179 ASN A N 1
ATOM 1445 C CA . ASN A 1 179 ? 17.530 -2.468 -11.357 1.00 61.69 179 ASN A CA 1
ATOM 1446 C C . ASN A 1 179 ? 18.500 -3.634 -11.180 1.00 61.69 179 ASN A C 1
ATOM 1448 O O . ASN A 1 179 ? 19.430 -3.556 -10.379 1.00 61.69 179 ASN A O 1
ATOM 1452 N N . ARG A 1 180 ? 18.226 -4.754 -11.855 1.00 65.50 180 ARG A N 1
ATOM 1453 C CA . ARG A 1 180 ? 19.197 -5.830 -12.001 1.00 65.50 180 ARG A CA 1
ATOM 1454 C C . ARG A 1 180 ? 20.356 -5.197 -12.751 1.00 65.50 180 ARG A C 1
ATOM 1456 O O . ARG A 1 180 ? 20.236 -4.912 -13.939 1.00 65.50 180 ARG A O 1
ATOM 1463 N N . LYS A 1 181 ? 21.416 -4.854 -12.023 1.00 67.81 181 LYS A N 1
ATOM 1464 C CA . LYS A 1 181 ? 22.656 -4.415 -12.645 1.00 67.81 181 LYS A CA 1
ATOM 1465 C C . LYS A 1 181 ? 23.149 -5.616 -13.445 1.00 67.81 181 LYS A C 1
ATOM 1467 O O . LYS A 1 181 ? 23.396 -6.665 -12.854 1.00 67.81 181 LYS A O 1
ATOM 1472 N N . SER A 1 182 ? 23.180 -5.492 -14.768 1.00 75.81 182 SER A N 1
ATOM 1473 C CA . SER A 1 182 ? 23.946 -6.429 -15.586 1.00 75.81 182 SER A CA 1
ATOM 1474 C C . SER A 1 182 ? 25.415 -6.308 -15.197 1.00 75.81 182 SER A C 1
ATOM 1476 O O . SER A 1 182 ? 25.829 -5.263 -14.686 1.00 75.81 182 SER A O 1
ATOM 1478 N N . ASP A 1 183 ? 26.175 -7.374 -15.419 1.00 81.06 183 ASP A N 1
ATOM 1479 C CA . ASP A 1 183 ? 27.610 -7.367 -15.166 1.00 81.06 183 ASP A CA 1
ATOM 1480 C C . ASP A 1 183 ? 28.275 -6.189 -15.900 1.00 81.06 183 ASP A C 1
ATOM 1482 O O . ASP A 1 183 ? 27.981 -5.915 -17.067 1.00 81.06 183 ASP A O 1
ATOM 1486 N N . GLU A 1 184 ? 29.131 -5.458 -15.191 1.00 85.12 184 GLU A N 1
ATOM 1487 C CA . GLU A 1 184 ? 29.797 -4.263 -15.705 1.00 85.12 184 GLU A CA 1
ATOM 1488 C C . GLU A 1 184 ? 30.732 -4.613 -16.866 1.00 85.12 184 GLU A C 1
ATOM 1490 O O . GLU A 1 184 ? 30.800 -3.865 -17.845 1.00 85.12 184 GLU A O 1
ATOM 1495 N N . VAL A 1 185 ? 31.356 -5.795 -16.805 1.00 84.56 185 VAL A N 1
ATOM 1496 C CA . VAL A 1 185 ? 32.216 -6.329 -17.869 1.00 84.56 185 VAL A CA 1
ATOM 1497 C C . VAL A 1 185 ? 31.411 -6.553 -19.149 1.00 84.56 185 VAL A C 1
ATOM 1499 O O . VAL A 1 185 ? 31.760 -6.012 -20.195 1.00 84.56 185 VAL A O 1
ATOM 1502 N N . LEU A 1 186 ? 30.264 -7.233 -19.047 1.00 84.81 186 LEU A N 1
ATOM 1503 C CA . LEU A 1 186 ? 29.374 -7.482 -20.184 1.00 84.81 186 LEU A CA 1
ATOM 1504 C C . LEU A 1 186 ? 28.878 -6.174 -20.819 1.00 84.81 186 LEU A C 1
ATOM 1506 O O . LEU A 1 186 ? 28.795 -6.058 -22.039 1.00 84.81 186 LEU A O 1
ATOM 1510 N N . ILE A 1 187 ? 28.554 -5.165 -20.003 1.00 86.38 187 ILE A N 1
ATOM 1511 C CA . ILE A 1 187 ? 28.154 -3.845 -20.509 1.00 86.38 187 ILE A CA 1
ATOM 1512 C C . ILE A 1 187 ? 29.305 -3.188 -21.286 1.00 86.38 187 ILE A C 1
ATOM 1514 O O . ILE A 1 187 ? 29.047 -2.521 -22.290 1.00 86.38 187 ILE A O 1
ATOM 1518 N N . SER A 1 188 ? 30.551 -3.345 -20.829 1.00 88.88 188 SER A N 1
ATOM 1519 C CA . SER A 1 188 ? 31.732 -2.838 -21.535 1.00 88.88 188 SER A CA 1
ATOM 1520 C C . SER A 1 188 ? 31.930 -3.547 -22.872 1.00 88.88 188 SER A C 1
ATOM 1522 O O . SER A 1 188 ? 32.008 -2.874 -23.896 1.00 88.88 188 SER A O 1
ATOM 1524 N N . ASP A 1 189 ? 31.895 -4.883 -22.884 1.00 88.75 189 ASP A N 1
ATOM 1525 C CA . ASP A 1 189 ? 32.040 -5.689 -24.102 1.00 88.75 189 ASP A CA 1
ATOM 1526 C C . ASP A 1 189 ? 30.973 -5.325 -25.153 1.00 88.75 189 ASP A C 1
ATOM 1528 O O . ASP A 1 189 ? 31.272 -5.166 -26.337 1.00 88.75 189 ASP A O 1
ATOM 1532 N N . ILE A 1 190 ? 29.722 -5.120 -24.723 1.00 89.06 190 ILE A N 1
ATOM 1533 C CA . ILE A 1 190 ? 28.633 -4.680 -25.610 1.00 89.06 190 ILE A CA 1
ATOM 1534 C C . ILE A 1 190 ? 28.924 -3.290 -26.191 1.00 89.06 190 ILE A C 1
ATOM 1536 O O . ILE A 1 190 ? 28.676 -3.049 -27.371 1.00 89.06 190 ILE A O 1
ATOM 1540 N N . LYS A 1 191 ? 29.437 -2.351 -25.387 1.00 89.81 191 LYS A N 1
ATOM 1541 C CA . LYS A 1 191 ? 29.776 -1.001 -25.869 1.00 89.81 191 LYS A CA 1
ATOM 1542 C C . LYS A 1 191 ? 30.928 -1.027 -26.868 1.00 89.81 191 LYS A C 1
ATOM 1544 O O . LYS A 1 191 ? 30.855 -0.319 -27.868 1.00 89.81 191 LYS A O 1
ATOM 1549 N N . GLU A 1 192 ? 31.965 -1.819 -26.606 1.00 91.25 192 GLU A N 1
ATOM 1550 C CA . GLU A 1 192 ? 33.096 -2.004 -27.521 1.00 91.25 192 GLU A CA 1
ATOM 1551 C C . GLU A 1 192 ? 32.626 -2.567 -28.862 1.00 91.25 192 GLU A C 1
ATOM 1553 O O . GLU A 1 192 ? 32.957 -2.008 -29.907 1.00 91.25 192 GLU A O 1
ATOM 1558 N N . PHE A 1 193 ? 31.764 -3.587 -28.836 1.00 91.38 193 PHE A N 1
ATOM 1559 C CA . PHE A 1 193 ? 31.157 -4.137 -30.045 1.00 91.38 193 PHE A CA 1
ATOM 1560 C C . PHE A 1 193 ? 30.297 -3.110 -30.799 1.00 91.38 193 PHE A C 1
ATOM 1562 O O . PHE A 1 193 ? 30.433 -2.950 -32.005 1.00 91.38 193 PHE A O 1
ATOM 1569 N N . ILE A 1 194 ? 29.445 -2.344 -30.112 1.00 89.31 194 ILE A N 1
ATOM 1570 C CA . ILE A 1 194 ? 28.628 -1.304 -30.767 1.00 89.31 194 ILE A CA 1
ATOM 1571 C C . ILE A 1 194 ? 29.503 -0.214 -31.412 1.00 89.31 194 ILE A C 1
ATOM 1573 O O . ILE A 1 194 ? 29.108 0.395 -32.408 1.00 89.31 194 ILE A O 1
ATOM 1577 N N . ASN A 1 195 ? 30.677 0.064 -30.847 1.00 89.25 195 ASN A N 1
ATOM 1578 C CA . ASN A 1 195 ? 31.606 1.055 -31.385 1.00 89.25 195 ASN A CA 1
ATOM 1579 C C . ASN A 1 195 ? 32.458 0.529 -32.549 1.00 89.25 195 ASN A C 1
ATOM 1581 O O . ASN A 1 195 ? 32.978 1.349 -33.299 1.00 89.25 195 ASN A O 1
ATOM 1585 N N . SER A 1 196 ? 32.592 -0.790 -32.726 1.00 88.44 196 SER A N 1
ATOM 1586 C CA . SER A 1 196 ? 33.304 -1.364 -33.876 1.00 88.44 196 SER A CA 1
ATOM 1587 C C . SER A 1 196 ? 32.464 -1.385 -35.159 1.00 88.44 196 SER A C 1
ATOM 1589 O O . SER A 1 196 ? 33.021 -1.494 -36.251 1.00 88.44 196 SER A O 1
ATOM 1591 N N . ILE A 1 197 ? 31.137 -1.254 -35.050 1.00 88.00 197 ILE A N 1
ATOM 1592 C CA . ILE A 1 197 ? 30.231 -1.208 -36.203 1.00 88.00 197 ILE A CA 1
ATOM 1593 C C . ILE A 1 197 ? 30.413 0.130 -36.943 1.00 88.00 197 ILE A C 1
A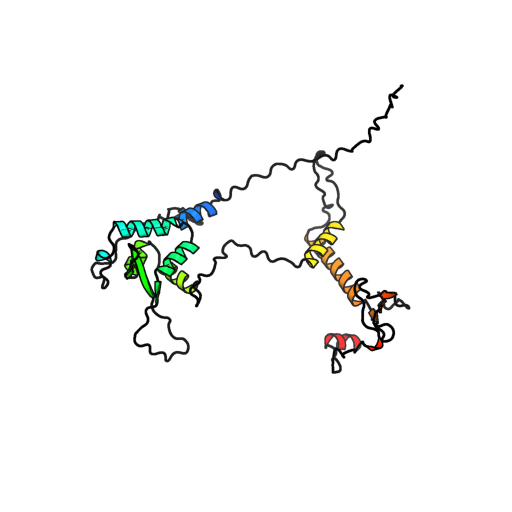TOM 1595 O O . ILE A 1 197 ? 30.284 1.189 -36.316 1.00 88.00 197 ILE A O 1
ATOM 1599 N N . PRO A 1 198 ? 30.659 0.118 -38.269 1.00 86.38 198 PRO A N 1
ATOM 1600 C CA . PRO A 1 198 ? 30.792 1.340 -39.051 1.00 86.38 198 PRO A CA 1
ATOM 1601 C C . PRO A 1 198 ? 29.484 2.134 -39.038 1.00 86.38 198 PRO A C 1
ATOM 1603 O O . PRO A 1 198 ? 28.389 1.582 -39.174 1.00 86.38 198 PRO A O 1
ATOM 1606 N N . ARG A 1 199 ? 29.615 3.449 -38.872 1.00 84.88 199 ARG A N 1
ATOM 1607 C CA . ARG A 1 199 ? 28.491 4.380 -38.818 1.00 84.88 199 ARG A CA 1
ATOM 1608 C C . ARG A 1 199 ? 28.446 5.227 -40.076 1.00 84.88 199 ARG A C 1
ATOM 1610 O O . ARG A 1 199 ? 29.478 5.595 -40.627 1.00 84.88 199 ARG A O 1
ATOM 1617 N N . THR A 1 200 ? 27.238 5.545 -40.502 1.00 78.75 200 THR A N 1
ATOM 1618 C CA . THR A 1 200 ? 26.952 6.323 -41.700 1.00 78.75 200 THR A CA 1
ATOM 1619 C C . THR A 1 200 ? 26.079 7.512 -41.326 1.00 78.75 200 THR A C 1
ATOM 1621 O O . THR A 1 200 ? 25.132 7.398 -40.537 1.00 78.75 200 THR A O 1
ATOM 1624 N N . ASP A 1 201 ? 26.382 8.660 -41.919 1.00 70.38 201 ASP A N 1
ATOM 1625 C CA . ASP A 1 201 ? 25.549 9.849 -41.804 1.00 70.38 201 ASP A CA 1
ATOM 1626 C C . ASP A 1 201 ? 24.263 9.675 -42.620 1.00 70.38 201 ASP A C 1
ATOM 1628 O O . ASP A 1 201 ? 24.255 9.103 -43.711 1.00 70.38 201 ASP A O 1
ATOM 1632 N N . SER A 1 202 ? 23.131 10.166 -42.113 1.00 67.06 202 SER A N 1
ATOM 1633 C CA . SER A 1 202 ? 21.872 10.047 -42.852 1.00 67.06 202 SER A CA 1
ATOM 1634 C C . SER A 1 202 ? 21.887 10.910 -44.116 1.00 67.06 202 SER A C 1
ATOM 1636 O O . SER A 1 202 ? 21.737 12.127 -44.027 1.00 67.06 202 SER A O 1
ATOM 1638 N N . HIS A 1 203 ? 21.940 10.273 -45.286 1.00 58.78 203 HIS A N 1
ATOM 1639 C CA . HIS A 1 203 ? 21.892 10.928 -46.602 1.00 58.78 203 HIS A CA 1
ATOM 1640 C C . HIS A 1 203 ? 20.611 11.765 -46.836 1.00 58.78 203 HIS A C 1
ATOM 1642 O O . HIS A 1 203 ? 20.596 12.698 -47.631 1.00 58.78 203 HIS A O 1
ATOM 1648 N N . TYR A 1 204 ? 19.516 11.467 -46.124 1.00 62.91 204 TYR A N 1
ATOM 1649 C CA . TYR A 1 204 ? 18.181 12.024 -46.393 1.00 62.91 204 TYR A CA 1
ATOM 1650 C C . TYR A 1 204 ? 17.696 13.113 -45.417 1.00 62.91 204 TYR A C 1
ATOM 1652 O O . TYR A 1 204 ? 16.495 13.397 -45.378 1.00 62.91 204 TYR A O 1
ATOM 1660 N N . ARG A 1 205 ? 18.553 13.736 -44.589 1.00 54.06 205 ARG A N 1
ATOM 1661 C CA . ARG A 1 205 ? 18.086 14.767 -43.637 1.00 54.06 205 ARG A CA 1
ATOM 1662 C C . ARG A 1 205 ? 18.897 16.062 -43.633 1.00 54.06 205 ARG A C 1
ATOM 1664 O O . ARG A 1 205 ? 20.115 16.071 -43.704 1.00 54.06 205 ARG A O 1
ATOM 1671 N N . ARG A 1 206 ? 18.126 17.154 -43.515 1.00 51.28 206 ARG A N 1
ATOM 1672 C CA . ARG A 1 206 ? 18.511 18.570 -43.374 1.00 51.28 206 ARG A CA 1
ATOM 1673 C C . ARG A 1 206 ? 19.678 18.720 -42.383 1.00 51.28 206 ARG A C 1
ATOM 1675 O O . ARG A 1 206 ? 19.651 18.047 -41.359 1.00 51.28 206 ARG A O 1
ATOM 1682 N N . GLN A 1 207 ? 20.615 19.625 -42.683 1.00 54.06 207 GLN A N 1
ATOM 1683 C CA . GLN A 1 207 ? 21.939 19.937 -42.085 1.00 54.06 207 GLN A CA 1
ATOM 1684 C C . GLN A 1 207 ? 22.108 19.966 -40.532 1.00 54.06 207 GLN A C 1
ATOM 1686 O O . GLN A 1 207 ? 23.131 20.434 -40.046 1.00 54.06 207 GLN A O 1
ATOM 1691 N N . SER A 1 208 ? 21.152 19.508 -39.715 1.00 56.69 208 SER A N 1
ATOM 1692 C CA . SER A 1 208 ? 21.046 19.819 -38.282 1.00 56.69 208 SER A CA 1
ATOM 1693 C C . SER A 1 208 ? 20.959 18.635 -37.296 1.00 56.69 208 SER A C 1
ATOM 1695 O O . SER A 1 208 ? 20.552 18.844 -36.151 1.00 56.69 208 SER A O 1
ATOM 1697 N N . SER A 1 209 ? 21.328 17.395 -37.659 1.00 63.88 209 SER A N 1
ATOM 1698 C CA . SER A 1 209 ? 21.259 16.250 -36.721 1.00 63.88 209 SER A CA 1
ATOM 1699 C C . SER A 1 209 ? 22.606 15.579 -36.414 1.00 63.88 209 SER A C 1
ATOM 1701 O O . SER A 1 209 ? 23.232 15.061 -37.323 1.00 63.88 209 SER A O 1
ATOM 1703 N N . ILE A 1 210 ? 22.970 15.460 -35.124 1.00 70.62 210 ILE A N 1
ATOM 1704 C CA . ILE A 1 210 ? 24.151 14.713 -34.601 1.00 70.62 210 ILE A CA 1
ATOM 1705 C C . ILE A 1 210 ? 23.915 13.183 -34.559 1.00 70.62 210 ILE A C 1
ATOM 1707 O O . ILE A 1 210 ? 24.472 12.476 -33.726 1.00 70.62 210 ILE A O 1
ATOM 1711 N N . ARG A 1 211 ? 22.945 12.651 -35.308 1.00 72.12 211 ARG A N 1
ATOM 1712 C CA . ARG A 1 211 ? 22.611 11.221 -35.213 1.00 72.12 211 ARG A CA 1
ATOM 1713 C C . ARG A 1 211 ? 23.364 10.460 -36.286 1.00 72.12 211 ARG A C 1
ATOM 1715 O O . ARG A 1 211 ? 23.122 10.693 -37.462 1.00 72.12 211 ARG A O 1
ATOM 1722 N N . GLU A 1 212 ? 24.188 9.530 -35.841 1.00 78.62 212 GLU A N 1
ATOM 1723 C CA . GLU A 1 212 ? 24.838 8.525 -36.669 1.00 78.62 212 GLU A CA 1
ATOM 1724 C C . GLU A 1 212 ? 23.920 7.304 -36.798 1.00 78.62 212 GLU A C 1
ATOM 1726 O O . GLU A 1 212 ? 23.201 6.954 -35.852 1.00 78.62 212 GLU A O 1
ATOM 1731 N N . TYR A 1 213 ? 23.927 6.665 -37.963 1.00 80.06 213 TYR A N 1
ATOM 1732 C CA . TYR A 1 213 ? 23.109 5.491 -38.250 1.00 80.06 213 TYR A CA 1
ATOM 1733 C C . TYR A 1 213 ? 23.994 4.315 -38.644 1.00 80.06 213 TYR A C 1
ATOM 1735 O O . TYR A 1 213 ? 25.147 4.479 -39.023 1.00 80.06 213 TYR A O 1
ATOM 1743 N N . ILE A 1 214 ? 23.444 3.114 -38.539 1.00 83.38 214 ILE A N 1
ATOM 1744 C CA . ILE A 1 214 ? 24.027 1.920 -39.147 1.00 83.38 214 ILE A CA 1
ATOM 1745 C C . ILE A 1 214 ? 23.385 1.796 -40.536 1.00 83.38 214 ILE A C 1
ATOM 1747 O O . ILE A 1 214 ? 22.216 2.152 -40.690 1.00 83.38 214 ILE A O 1
ATOM 1751 N N . ASP A 1 215 ? 24.126 1.277 -41.515 1.00 79.62 215 ASP A N 1
ATOM 1752 C CA . ASP A 1 215 ? 23.721 1.054 -42.918 1.00 79.62 215 ASP A CA 1
ATOM 1753 C C . ASP A 1 215 ? 22.374 0.305 -43.086 1.00 79.62 215 ASP A C 1
ATOM 1755 O O . ASP A 1 215 ? 21.716 0.378 -44.117 1.00 79.62 215 ASP A O 1
ATOM 1759 N N . GLY A 1 216 ? 21.895 -0.369 -42.034 1.00 79.38 216 GLY A N 1
ATOM 1760 C CA . GLY A 1 216 ? 20.562 -0.981 -41.997 1.00 79.38 216 GLY A CA 1
ATOM 1761 C C . GLY A 1 216 ? 20.467 -2.308 -42.752 1.00 79.38 216 GLY A C 1
ATOM 1762 O O . GLY A 1 216 ? 19.403 -2.919 -42.771 1.00 79.38 216 GLY A O 1
ATOM 1763 N N . SER A 1 217 ? 21.580 -2.780 -43.312 1.00 82.00 217 SER A N 1
ATOM 1764 C CA . SER A 1 217 ? 21.726 -4.076 -43.978 1.00 82.00 217 SER A CA 1
ATOM 1765 C C . SER A 1 217 ? 21.629 -5.276 -43.027 1.00 82.00 217 SER A C 1
ATOM 1767 O O . SER A 1 217 ? 21.312 -6.378 -43.468 1.00 82.00 217 SER A O 1
ATOM 1769 N N . LYS A 1 218 ? 21.853 -5.076 -41.721 1.00 84.25 218 LYS A N 1
ATOM 1770 C CA . LYS A 1 218 ? 21.746 -6.113 -40.682 1.00 84.25 218 LYS A CA 1
ATOM 1771 C C . LYS A 1 218 ? 20.605 -5.830 -39.712 1.00 84.25 218 LYS A C 1
ATOM 1773 O O . LYS A 1 218 ? 20.419 -4.697 -39.262 1.00 84.25 218 LYS A O 1
ATOM 1778 N N . THR A 1 219 ? 19.863 -6.873 -39.342 1.00 88.62 219 THR A N 1
ATOM 1779 C CA . THR A 1 219 ? 18.843 -6.780 -38.293 1.00 88.62 219 THR A CA 1
ATOM 1780 C C . THR A 1 219 ? 19.479 -6.807 -36.900 1.00 88.62 219 THR A C 1
ATOM 1782 O O . THR A 1 219 ? 20.640 -7.175 -36.726 1.00 88.62 219 THR A O 1
ATOM 1785 N N . ILE A 1 220 ? 18.703 -6.463 -35.866 1.00 86.81 220 ILE A N 1
ATOM 1786 C CA . ILE A 1 220 ? 19.147 -6.582 -34.463 1.00 86.81 220 ILE A CA 1
ATOM 1787 C C . ILE A 1 220 ? 19.559 -8.029 -34.135 1.00 86.81 220 ILE A C 1
ATOM 1789 O O . ILE A 1 220 ? 20.474 -8.239 -33.344 1.00 86.81 220 ILE A O 1
ATOM 1793 N N . VAL A 1 221 ? 18.906 -9.021 -34.754 1.00 90.62 221 VAL A N 1
ATOM 1794 C CA . VAL A 1 221 ? 19.227 -10.442 -34.565 1.00 90.62 221 VAL A CA 1
ATOM 1795 C C . VAL A 1 221 ? 20.585 -10.776 -35.178 1.00 90.62 221 VAL A C 1
ATOM 1797 O O . VAL A 1 221 ? 21.380 -11.459 -34.542 1.00 90.62 221 VAL A O 1
ATOM 1800 N N . ASP A 1 222 ? 20.875 -10.258 -36.370 1.00 88.62 222 ASP A N 1
ATOM 1801 C CA . ASP A 1 222 ? 22.158 -10.490 -37.042 1.00 88.62 222 ASP A CA 1
ATOM 1802 C C . ASP A 1 222 ? 23.309 -9.831 -36.276 1.00 88.62 222 ASP A C 1
ATOM 1804 O O . ASP A 1 222 ? 24.342 -10.454 -36.061 1.00 88.62 222 ASP A O 1
ATOM 1808 N N . LEU A 1 223 ? 23.098 -8.615 -35.762 1.00 88.75 223 LEU A N 1
ATOM 1809 C CA . LEU A 1 223 ? 24.070 -7.936 -34.899 1.00 88.75 223 LEU A CA 1
ATOM 1810 C C . LEU A 1 223 ? 24.330 -8.698 -33.595 1.00 88.75 223 LEU A C 1
ATOM 1812 O O . LEU A 1 223 ? 25.446 -8.689 -33.082 1.00 88.75 223 LEU A O 1
ATOM 1816 N N . PHE A 1 224 ? 23.308 -9.356 -33.046 1.00 90.62 224 PHE A N 1
ATOM 1817 C CA . PHE A 1 224 ? 23.485 -10.200 -31.871 1.00 90.62 224 PHE A CA 1
ATOM 1818 C C . PHE A 1 224 ? 24.302 -11.460 -32.192 1.00 90.62 224 PHE A C 1
ATOM 1820 O O . PHE A 1 224 ? 25.185 -11.812 -31.416 1.00 90.62 224 PHE A O 1
ATOM 1827 N N . ARG A 1 225 ? 24.082 -12.090 -33.354 1.00 91.56 225 ARG A N 1
ATOM 1828 C CA . ARG A 1 225 ? 24.901 -13.228 -33.811 1.00 91.56 225 ARG A CA 1
ATOM 1829 C C . ARG A 1 225 ? 26.360 -12.833 -34.027 1.00 91.56 225 ARG A C 1
ATOM 1831 O O . ARG A 1 225 ? 27.250 -13.523 -33.545 1.00 91.56 225 ARG A O 1
ATOM 1838 N N . ASP A 1 226 ? 26.602 -11.692 -34.672 1.00 89.25 226 ASP A N 1
ATOM 1839 C CA . ASP A 1 226 ? 27.952 -11.142 -34.841 1.00 89.25 226 ASP A CA 1
ATOM 1840 C C . ASP A 1 226 ? 28.643 -10.930 -33.477 1.00 89.25 226 ASP A C 1
ATOM 1842 O O . ASP A 1 226 ? 29.823 -11.244 -33.310 1.00 89.25 226 ASP A O 1
ATOM 1846 N N . PHE A 1 227 ? 27.910 -10.417 -32.480 1.00 91.25 227 PHE A N 1
ATOM 1847 C CA . PHE A 1 227 ? 28.428 -10.245 -31.121 1.00 91.25 227 PHE A CA 1
ATOM 1848 C C . PHE A 1 227 ? 28.804 -11.587 -30.481 1.00 91.25 227 PHE A C 1
ATOM 1850 O O . PHE A 1 227 ? 29.894 -11.708 -29.920 1.00 91.25 227 PHE A O 1
ATOM 1857 N N . GLU A 1 228 ? 27.943 -12.603 -30.588 1.00 89.25 228 GLU A N 1
ATOM 1858 C CA . GLU A 1 228 ? 28.232 -13.951 -30.085 1.00 89.25 228 GLU A CA 1
ATOM 1859 C C . GLU A 1 228 ? 29.466 -14.561 -30.762 1.00 89.25 228 GLU A C 1
ATOM 1861 O O . GLU A 1 228 ? 30.314 -15.139 -30.084 1.00 89.25 228 GLU A O 1
ATOM 1866 N N . GLU A 1 229 ? 29.633 -14.386 -32.075 1.00 88.00 229 GLU A N 1
ATOM 1867 C CA . GLU A 1 229 ? 30.823 -14.849 -32.795 1.00 88.00 229 GLU A CA 1
ATOM 1868 C C . GLU A 1 229 ? 32.110 -14.170 -32.312 1.00 88.00 229 GLU A C 1
ATOM 1870 O O . GLU A 1 229 ? 33.137 -14.834 -32.141 1.00 88.00 229 GLU A O 1
ATOM 1875 N N . VAL A 1 230 ? 32.071 -12.857 -32.065 1.00 85.25 230 VAL A N 1
ATOM 1876 C CA . VAL A 1 230 ? 33.216 -12.106 -31.524 1.00 85.25 230 VAL A CA 1
ATOM 1877 C C . VAL A 1 230 ? 33.577 -12.605 -30.126 1.00 85.25 230 VAL A C 1
ATOM 1879 O O . VAL A 1 230 ? 34.757 -12.822 -29.838 1.00 85.25 230 VAL A O 1
ATOM 1882 N N . GLN A 1 231 ? 32.581 -12.846 -29.272 1.00 83.88 231 GLN A N 1
ATOM 1883 C CA . GLN A 1 231 ? 32.812 -13.392 -27.935 1.00 83.88 231 GLN A CA 1
ATOM 1884 C C . GLN A 1 231 ? 33.356 -14.824 -27.992 1.00 83.88 231 GLN A C 1
ATOM 1886 O O . GLN A 1 231 ? 34.333 -15.132 -27.314 1.00 83.88 231 GLN A O 1
ATOM 1891 N N . ASN A 1 232 ? 32.817 -15.681 -28.860 1.00 82.00 232 ASN A N 1
ATOM 1892 C CA . ASN A 1 232 ? 33.304 -17.051 -29.038 1.00 82.00 232 ASN A CA 1
ATOM 1893 C C . ASN A 1 232 ? 34.742 -17.091 -29.572 1.00 82.00 232 ASN A C 1
ATOM 1895 O O . ASN A 1 232 ? 35.546 -17.900 -29.111 1.00 82.00 232 ASN A O 1
ATOM 1899 N N . LYS A 1 233 ? 35.117 -16.181 -30.482 1.00 77.81 233 LYS A N 1
ATOM 1900 C CA . LYS A 1 233 ? 36.517 -16.014 -30.909 1.00 77.81 233 LYS A CA 1
ATOM 1901 C C . LYS A 1 233 ? 37.412 -15.560 -29.757 1.00 77.81 233 LYS A C 1
ATOM 1903 O O . LYS A 1 233 ? 38.490 -16.121 -29.586 1.00 77.81 233 LYS A O 1
ATOM 1908 N N . LYS A 1 234 ? 36.973 -14.593 -28.944 1.00 74.38 234 LYS A N 1
ATOM 1909 C CA . LYS A 1 234 ? 37.708 -14.130 -27.751 1.00 74.38 234 LYS A CA 1
ATOM 1910 C C . LYS A 1 234 ? 37.930 -15.277 -26.757 1.00 74.38 234 LYS A C 1
ATOM 1912 O O . LYS A 1 234 ? 39.042 -15.445 -26.268 1.00 74.38 234 LYS A O 1
ATOM 1917 N N . ILE A 1 235 ? 36.911 -16.103 -26.518 1.00 73.69 235 ILE A N 1
ATOM 1918 C CA . ILE A 1 235 ? 36.994 -17.285 -25.647 1.00 73.69 235 ILE A CA 1
ATOM 1919 C C . ILE A 1 235 ? 37.938 -18.338 -26.239 1.00 73.69 235 ILE A C 1
ATOM 1921 O O . ILE A 1 235 ? 38.836 -18.799 -25.544 1.00 73.69 235 ILE A O 1
ATOM 1925 N N . SER A 1 236 ? 37.817 -18.658 -27.530 1.00 65.62 236 SER A N 1
ATOM 1926 C CA . SER A 1 236 ? 38.705 -19.615 -28.205 1.00 65.62 236 SER A CA 1
ATOM 1927 C C . SER A 1 236 ? 40.177 -19.177 -28.180 1.00 65.62 236 SER A C 1
ATOM 1929 O O . SER A 1 236 ? 41.073 -19.998 -27.983 1.00 65.62 236 SER A O 1
ATOM 1931 N N . LEU A 1 237 ? 40.453 -17.878 -28.329 1.00 61.38 237 LEU A N 1
ATOM 1932 C CA . LEU A 1 237 ? 41.806 -17.332 -28.183 1.00 61.38 237 LEU A CA 1
ATOM 1933 C C . LEU A 1 237 ? 42.340 -17.493 -26.751 1.00 61.38 237 LEU A C 1
ATOM 1935 O O . LEU A 1 237 ? 43.511 -17.821 -26.575 1.00 61.38 237 LEU A O 1
ATOM 1939 N N . LEU A 1 238 ? 41.489 -17.314 -25.736 1.00 61.75 238 LEU A N 1
ATOM 1940 C CA . LEU A 1 238 ? 41.857 -17.534 -24.334 1.00 61.75 238 LEU A CA 1
ATOM 1941 C C . LEU A 1 238 ? 42.081 -19.019 -24.011 1.00 61.75 238 LEU A C 1
ATOM 1943 O O . LEU A 1 238 ? 42.990 -19.337 -23.251 1.00 61.75 238 LEU A O 1
ATOM 1947 N N . GLU A 1 239 ? 41.303 -19.933 -24.593 1.00 60.53 239 GLU A N 1
ATOM 1948 C CA . GLU A 1 239 ? 41.481 -21.384 -24.414 1.00 60.53 239 GLU A CA 1
ATOM 1949 C C . GLU A 1 239 ? 42.791 -21.898 -25.025 1.00 60.53 239 GLU A C 1
ATOM 1951 O O . GLU A 1 239 ? 43.409 -22.818 -24.489 1.00 60.53 239 GLU A O 1
ATOM 1956 N N . ASN A 1 240 ? 43.245 -21.274 -26.113 1.00 59.28 240 ASN A N 1
ATOM 1957 C CA . ASN A 1 240 ? 44.505 -21.601 -26.783 1.00 59.28 240 ASN A CA 1
ATOM 1958 C C . ASN A 1 240 ? 45.739 -20.942 -26.137 1.00 59.28 240 ASN A C 1
ATOM 1960 O O . ASN A 1 240 ? 46.868 -21.184 -26.577 1.00 59.28 240 ASN A O 1
ATOM 1964 N N . LEU A 1 241 ? 45.546 -20.130 -25.093 1.00 64.25 241 LEU A N 1
ATOM 1965 C CA . LEU A 1 241 ? 46.617 -19.457 -24.370 1.00 64.25 241 LEU A CA 1
ATOM 1966 C C . LEU A 1 241 ? 47.375 -20.453 -23.480 1.00 64.25 241 LEU A C 1
ATOM 1968 O O . LEU A 1 241 ? 46.858 -20.948 -22.477 1.00 64.25 241 LEU A O 1
ATOM 1972 N N . MET A 1 242 ? 48.639 -20.721 -23.805 1.00 71.12 242 MET A N 1
ATOM 1973 C CA . MET A 1 242 ? 49.492 -21.589 -22.992 1.00 71.12 242 MET A CA 1
ATOM 1974 C C . MET A 1 242 ? 50.310 -20.757 -22.009 1.00 71.12 242 MET A C 1
ATOM 1976 O O . MET A 1 242 ? 51.128 -19.933 -22.420 1.00 71.12 242 MET A O 1
ATOM 1980 N N . ILE A 1 243 ? 50.144 -21.021 -20.713 1.00 77.12 243 ILE A N 1
ATOM 1981 C CA . ILE A 1 243 ? 50.900 -20.353 -19.650 1.00 77.12 243 ILE A CA 1
ATOM 1982 C C . ILE A 1 243 ? 51.888 -21.347 -19.038 1.00 77.12 243 ILE A C 1
ATOM 1984 O O . ILE A 1 243 ? 51.503 -22.388 -18.506 1.00 77.12 243 ILE A O 1
ATOM 1988 N N . LYS A 1 244 ? 53.178 -21.011 -19.087 1.00 77.69 244 LYS A N 1
ATOM 1989 C CA . LYS A 1 244 ? 54.260 -21.749 -18.432 1.00 77.69 244 LYS A CA 1
ATOM 1990 C C . LYS A 1 244 ? 54.814 -20.911 -17.282 1.00 77.69 244 LYS A C 1
ATOM 1992 O O . LYS A 1 244 ? 55.198 -19.761 -17.469 1.00 77.69 244 LYS A O 1
ATOM 1997 N N . VAL A 1 245 ? 54.903 -21.506 -16.095 1.00 77.44 245 VAL A N 1
ATOM 1998 C CA . VAL A 1 245 ? 55.533 -20.901 -14.911 1.00 77.44 245 VAL A CA 1
ATOM 1999 C C . VAL A 1 245 ? 56.719 -21.767 -14.508 1.00 77.44 245 VAL A C 1
ATOM 2001 O O . VAL A 1 245 ? 56.616 -22.993 -14.477 1.00 77.44 245 VAL A O 1
ATOM 2004 N N . THR A 1 246 ? 57.865 -21.150 -14.227 1.00 76.25 246 THR A N 1
ATOM 2005 C CA . THR A 1 246 ? 59.104 -21.866 -13.880 1.00 76.25 246 THR A CA 1
ATOM 2006 C C . THR A 1 246 ? 59.580 -21.502 -12.483 1.00 76.25 246 THR A C 1
ATOM 2008 O O . THR A 1 246 ? 59.525 -20.337 -12.102 1.00 76.25 246 THR A O 1
ATOM 2011 N N . LYS A 1 247 ? 60.128 -22.478 -11.749 1.00 72.75 247 LYS A N 1
ATOM 2012 C CA . LYS A 1 247 ? 60.639 -22.275 -10.382 1.00 72.75 247 LYS A CA 1
ATOM 2013 C C . LYS A 1 247 ? 61.804 -21.278 -10.311 1.00 72.75 247 LYS A C 1
ATOM 2015 O O . LYS A 1 247 ? 61.931 -20.576 -9.316 1.00 72.75 247 LYS A O 1
ATOM 2020 N N . ASN A 1 248 ? 62.618 -21.202 -11.364 1.00 73.94 248 ASN A N 1
ATOM 2021 C CA . ASN A 1 248 ? 63.782 -20.314 -11.420 1.00 73.94 248 ASN A CA 1
ATOM 2022 C C . ASN A 1 248 ? 63.375 -18.836 -11.557 1.00 73.94 248 ASN A C 1
ATOM 2024 O O . ASN A 1 248 ? 64.058 -17.968 -11.024 1.00 73.94 248 ASN A O 1
ATOM 2028 N N . ASN A 1 249 ? 62.225 -18.568 -12.190 1.00 72.88 249 ASN A N 1
ATOM 2029 C CA . ASN A 1 249 ? 61.690 -17.223 -12.417 1.00 72.88 249 ASN A CA 1
ATOM 2030 C C . ASN A 1 249 ? 60.254 -17.123 -11.863 1.00 72.88 249 ASN A C 1
ATOM 2032 O O . ASN A 1 249 ? 59.304 -17.084 -12.642 1.00 72.88 249 ASN A O 1
ATOM 2036 N N . PRO A 1 250 ? 60.042 -17.083 -10.536 1.00 69.81 250 PRO A N 1
ATOM 2037 C CA . PRO A 1 250 ? 58.691 -17.096 -9.962 1.00 69.81 250 PRO A CA 1
ATOM 2038 C C . PRO A 1 250 ? 57.914 -15.789 -10.162 1.00 69.81 250 PRO A C 1
ATOM 2040 O O . PRO A 1 250 ? 56.723 -15.738 -9.875 1.00 69.81 250 PRO A O 1
ATOM 2043 N N . PHE A 1 251 ? 58.575 -14.734 -10.643 1.00 69.50 251 PHE A N 1
ATOM 2044 C CA . PHE A 1 251 ? 57.971 -13.423 -10.904 1.00 69.50 251 PHE A CA 1
ATOM 2045 C C . PHE A 1 251 ? 57.672 -13.174 -12.386 1.00 69.50 251 PHE A C 1
ATOM 2047 O O . PHE A 1 251 ? 57.211 -12.088 -12.740 1.00 69.50 251 PHE A O 1
ATOM 2054 N N . SER A 1 252 ? 57.930 -14.163 -13.238 1.00 77.56 252 SER A N 1
ATOM 2055 C CA . SER A 1 252 ? 57.623 -14.114 -14.661 1.00 77.56 252 SER A CA 1
ATOM 2056 C C . SER A 1 252 ? 56.742 -15.304 -15.006 1.00 77.56 252 SER A C 1
ATOM 2058 O O . SER A 1 252 ? 57.004 -16.429 -14.575 1.00 77.56 252 SER A O 1
ATOM 2060 N N . PHE A 1 253 ? 55.713 -15.075 -15.813 1.00 79.44 253 PHE A N 1
ATOM 2061 C CA . PHE A 1 253 ? 55.054 -16.166 -16.519 1.00 79.44 253 PHE A CA 1
ATOM 2062 C C . PHE A 1 253 ? 55.326 -16.034 -18.015 1.00 79.44 253 PHE A C 1
ATOM 2064 O O . PHE A 1 253 ? 55.517 -14.943 -18.550 1.00 79.44 253 PHE A O 1
ATOM 2071 N N . PHE A 1 254 ? 55.375 -17.175 -18.683 1.00 81.44 254 PHE A N 1
ATOM 2072 C CA . PHE A 1 254 ? 55.706 -17.299 -20.091 1.00 81.44 254 PHE A CA 1
ATOM 2073 C C . PHE A 1 254 ? 54.431 -17.646 -20.855 1.00 81.44 254 PHE A C 1
ATOM 2075 O O . PHE A 1 254 ? 53.808 -18.667 -20.560 1.00 81.44 254 PHE A O 1
ATOM 2082 N N . ILE A 1 255 ? 54.040 -16.811 -21.816 1.00 79.56 255 ILE A N 1
ATOM 2083 C CA . ILE A 1 255 ? 52.821 -16.984 -22.613 1.00 79.56 255 ILE A CA 1
ATOM 2084 C C . ILE A 1 255 ? 53.166 -17.417 -24.037 1.00 79.56 255 ILE A C 1
ATOM 2086 O O . ILE A 1 255 ? 54.112 -16.908 -24.638 1.00 79.56 255 ILE A O 1
ATOM 2090 N N . LYS A 1 256 ? 52.361 -18.329 -24.587 1.00 77.06 256 LYS A N 1
ATOM 2091 C CA . LYS A 1 256 ? 52.203 -18.537 -26.031 1.00 77.06 256 LYS A CA 1
ATOM 2092 C C . LYS A 1 256 ? 50.740 -18.400 -26.414 1.00 77.06 256 LYS A C 1
ATOM 2094 O O . LYS A 1 256 ? 49.871 -18.921 -25.721 1.00 77.06 256 LYS A O 1
ATOM 2099 N N . GLU A 1 257 ? 50.494 -17.749 -27.539 1.00 63.31 257 GLU A N 1
ATOM 2100 C CA . GLU A 1 257 ? 49.153 -17.534 -28.098 1.00 63.31 257 GLU A CA 1
ATOM 2101 C C . GLU A 1 257 ? 48.747 -18.663 -29.062 1.00 63.31 257 GLU A C 1
ATOM 2103 O O . GLU A 1 257 ? 47.605 -18.744 -29.504 1.00 63.31 257 GLU A O 1
ATOM 2108 N N . SER A 1 258 ? 49.686 -19.552 -29.409 1.00 65.31 258 SER A N 1
ATOM 2109 C CA . SER A 1 258 ? 49.432 -20.725 -30.244 1.00 65.31 258 SER A CA 1
ATOM 2110 C C . SER A 1 258 ? 50.496 -21.805 -30.045 1.00 65.31 258 SER A C 1
ATOM 2112 O O . SER A 1 258 ? 51.682 -21.505 -29.904 1.00 65.31 258 SER A O 1
ATOM 2114 N N . TYR A 1 259 ? 50.100 -23.076 -30.167 1.00 63.50 259 TYR A N 1
ATOM 2115 C CA . TYR A 1 259 ? 51.008 -24.232 -30.207 1.00 63.50 259 TYR A CA 1
ATOM 2116 C C . TYR A 1 259 ? 52.028 -24.175 -31.357 1.00 63.50 259 TYR A C 1
ATOM 2118 O O . TYR A 1 259 ? 53.071 -24.820 -31.284 1.00 63.50 259 TYR A O 1
ATOM 2126 N N . LYS A 1 260 ? 51.753 -23.388 -32.409 1.00 69.25 260 LYS A N 1
ATOM 2127 C CA . LYS A 1 260 ? 52.672 -23.180 -33.540 1.00 69.25 260 LYS A CA 1
ATOM 2128 C C . LYS A 1 260 ? 53.871 -22.293 -33.184 1.00 69.25 260 LYS A C 1
ATOM 2130 O O . LYS A 1 260 ? 54.881 -22.330 -33.882 1.00 69.25 260 LYS A O 1
ATOM 2135 N N . GLN A 1 261 ? 53.781 -21.491 -32.120 1.00 70.94 261 GLN A N 1
ATOM 2136 C CA . GLN A 1 261 ? 54.887 -20.645 -31.673 1.00 70.94 261 GLN A CA 1
ATOM 2137 C C . GLN A 1 261 ? 55.949 -21.505 -30.974 1.00 70.94 261 GLN A C 1
ATOM 2139 O O . GLN A 1 261 ? 55.682 -22.175 -29.973 1.00 70.94 261 GLN A O 1
ATOM 2144 N N . GLN A 1 262 ? 57.184 -21.472 -31.477 1.00 69.06 262 GLN A N 1
ATOM 2145 C CA . GLN A 1 262 ? 58.297 -22.222 -30.881 1.00 69.06 262 GLN A CA 1
ATOM 2146 C C . GLN A 1 262 ? 58.768 -21.596 -29.559 1.00 69.06 262 GLN A C 1
ATOM 2148 O O . GLN A 1 262 ? 59.040 -22.320 -28.598 1.00 69.06 262 GLN A O 1
ATOM 2153 N N . ASN A 1 263 ? 58.724 -20.266 -29.449 1.00 77.62 263 ASN A N 1
ATOM 2154 C CA . ASN A 1 263 ? 59.246 -19.517 -28.302 1.00 77.62 263 ASN A CA 1
ATOM 2155 C C . ASN A 1 263 ? 58.119 -18.932 -27.445 1.00 77.62 263 ASN A C 1
ATOM 2157 O O . ASN A 1 263 ? 57.061 -18.593 -27.968 1.00 77.62 263 ASN A O 1
ATOM 2161 N N . PHE A 1 264 ? 58.323 -18.865 -26.127 1.00 77.56 264 PHE A N 1
ATOM 2162 C CA . PHE A 1 264 ? 57.386 -18.201 -25.218 1.00 77.56 264 PHE A CA 1
ATOM 2163 C C . PHE A 1 264 ? 57.759 -16.726 -25.052 1.00 77.56 264 PHE A C 1
ATOM 2165 O O . PHE A 1 264 ? 58.940 -16.409 -24.921 1.00 77.56 264 PHE A O 1
ATOM 2172 N N . SER A 1 265 ? 56.753 -15.860 -24.968 1.00 76.62 265 SER A N 1
ATOM 2173 C CA . SER A 1 265 ? 56.914 -14.454 -24.599 1.00 76.62 265 SER A CA 1
ATOM 2174 C C . SER A 1 265 ? 56.912 -14.324 -23.077 1.00 76.62 265 SER A C 1
ATOM 2176 O O . SER A 1 265 ? 55.995 -14.805 -22.409 1.00 76.62 265 SER A O 1
ATOM 2178 N N . GLU A 1 266 ? 57.943 -13.702 -22.508 1.00 79.19 266 GLU A N 1
ATOM 2179 C CA . GLU A 1 266 ? 58.041 -13.482 -21.062 1.00 79.19 266 GLU A CA 1
ATOM 2180 C C . GLU A 1 266 ? 57.230 -12.250 -20.641 1.00 79.19 266 GLU A C 1
ATOM 2182 O O . GLU A 1 266 ? 57.411 -11.159 -21.181 1.00 79.19 266 GLU A O 1
ATOM 2187 N N . VAL A 1 267 ? 56.359 -12.412 -19.645 1.00 75.38 267 VAL A N 1
ATOM 2188 C CA . VAL A 1 267 ? 55.598 -11.321 -19.035 1.00 75.38 267 VAL A CA 1
ATOM 2189 C C . VAL A 1 267 ? 55.957 -11.233 -17.554 1.00 75.38 267 VAL A C 1
ATOM 2191 O O . VAL A 1 267 ? 55.767 -12.175 -16.782 1.00 75.38 267 VAL A O 1
ATOM 2194 N N . TYR A 1 268 ? 56.477 -10.074 -17.152 1.00 74.31 268 TYR A N 1
ATOM 2195 C CA . TYR A 1 268 ? 56.890 -9.804 -15.778 1.00 74.31 268 TYR A CA 1
ATOM 2196 C C . TYR A 1 268 ? 55.705 -9.375 -14.910 1.00 74.31 268 TYR A C 1
ATOM 2198 O O . TYR A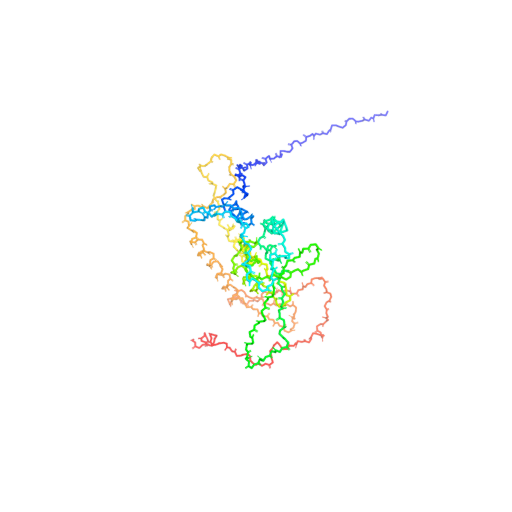 1 268 ? 55.071 -8.346 -15.148 1.00 74.31 268 TYR A O 1
ATOM 2206 N N . VAL A 1 269 ? 55.465 -10.110 -13.827 1.00 67.25 269 VAL A N 1
ATOM 2207 C CA . VAL A 1 269 ? 54.427 -9.824 -12.831 1.00 67.25 269 VAL A CA 1
ATOM 2208 C C . VAL A 1 269 ? 55.033 -8.983 -11.711 1.00 67.25 269 VAL A C 1
ATOM 2210 O O . VAL A 1 269 ? 55.268 -9.460 -10.605 1.00 67.25 269 VAL A O 1
ATOM 2213 N N . ARG A 1 270 ? 55.361 -7.715 -11.979 1.00 61.16 270 ARG A N 1
ATOM 2214 C CA . ARG A 1 270 ? 55.800 -6.784 -10.922 1.00 61.16 270 ARG A CA 1
ATOM 2215 C C . ARG A 1 270 ? 54.804 -5.651 -10.734 1.00 61.16 270 ARG A C 1
ATOM 2217 O O . ARG A 1 270 ? 54.579 -4.853 -11.638 1.00 61.16 270 ARG A O 1
ATOM 2224 N N . ASN A 1 271 ? 54.311 -5.506 -9.506 1.00 53.81 271 ASN A N 1
ATOM 2225 C CA . ASN A 1 271 ? 53.729 -4.255 -9.040 1.00 53.81 271 ASN A CA 1
ATOM 2226 C C . ASN A 1 271 ? 54.883 -3.333 -8.606 1.00 53.81 271 ASN A C 1
ATOM 2228 O O . ASN A 1 271 ? 55.583 -3.627 -7.640 1.00 53.81 271 ASN A O 1
ATOM 2232 N N . ARG A 1 272 ? 55.123 -2.229 -9.326 1.00 54.78 272 ARG A N 1
ATOM 2233 C CA . ARG A 1 272 ? 56.286 -1.338 -9.102 1.00 54.78 272 ARG A CA 1
ATOM 2234 C C . ARG A 1 272 ? 56.276 -0.601 -7.744 1.00 54.78 272 ARG A C 1
ATOM 2236 O O . ARG A 1 272 ? 57.185 0.181 -7.493 1.00 54.78 272 ARG A O 1
ATOM 2243 N N . ARG A 1 273 ? 55.268 -0.804 -6.881 1.00 52.16 273 ARG A N 1
ATOM 2244 C CA . ARG A 1 273 ? 55.022 0.010 -5.672 1.00 52.16 273 ARG A CA 1
ATOM 2245 C C . ARG A 1 273 ? 55.373 -0.626 -4.320 1.00 52.16 273 ARG A C 1
ATOM 2247 O O . ARG A 1 273 ? 55.338 0.092 -3.328 1.00 52.16 273 ARG A O 1
ATOM 2254 N N . THR A 1 274 ? 55.747 -1.903 -4.228 1.00 51.94 274 THR A N 1
ATOM 2255 C CA . THR A 1 274 ? 56.041 -2.541 -2.923 1.00 51.94 274 THR A CA 1
ATOM 2256 C C . THR A 1 274 ? 57.302 -3.403 -2.966 1.00 51.94 274 THR A C 1
ATOM 2258 O O . THR A 1 274 ? 57.448 -4.236 -3.858 1.00 51.94 274 THR A O 1
ATOM 2261 N N . LYS A 1 275 ? 58.204 -3.230 -1.986 1.00 54.38 275 LYS A N 1
ATOM 2262 C CA . LYS A 1 275 ? 59.391 -4.087 -1.803 1.00 54.38 275 LYS A CA 1
ATOM 2263 C C . LYS A 1 275 ? 58.942 -5.494 -1.382 1.00 54.38 275 LYS A C 1
ATOM 2265 O O . LYS A 1 275 ? 58.325 -5.641 -0.333 1.00 54.38 275 LYS A O 1
ATOM 2270 N N . MET A 1 276 ? 59.221 -6.505 -2.208 1.00 56.34 276 MET A N 1
ATOM 2271 C CA . MET A 1 276 ? 58.912 -7.914 -1.919 1.00 56.34 276 MET A CA 1
ATOM 2272 C C . MET A 1 276 ? 60.082 -8.622 -1.220 1.00 56.34 276 MET A C 1
ATOM 2274 O O . MET A 1 276 ? 61.231 -8.195 -1.338 1.00 56.34 276 MET A O 1
ATOM 2278 N N . LEU A 1 277 ? 59.772 -9.715 -0.515 1.00 58.09 277 LEU A N 1
ATOM 2279 C CA . LEU A 1 277 ? 60.744 -10.575 0.167 1.00 58.09 277 LEU A CA 1
ATOM 2280 C C . LEU A 1 277 ? 61.664 -11.303 -0.842 1.00 58.09 277 LEU A C 1
ATOM 2282 O O . LEU A 1 277 ? 61.221 -11.627 -1.949 1.00 58.09 277 LEU A O 1
ATOM 2286 N N . PRO A 1 278 ? 62.936 -11.571 -0.487 1.00 58.31 278 PRO A N 1
ATOM 2287 C CA . PRO A 1 278 ? 63.888 -12.293 -1.331 1.00 58.31 278 PRO A CA 1
ATOM 2288 C C . PRO A 1 278 ? 63.443 -13.734 -1.636 1.00 58.31 278 PRO A C 1
ATOM 2290 O O . PRO A 1 278 ? 62.778 -14.384 -0.832 1.00 58.31 278 PRO A O 1
ATOM 2293 N N . LEU A 1 279 ? 63.873 -14.252 -2.795 1.00 54.78 279 LEU A N 1
ATOM 2294 C CA . LEU A 1 279 ? 63.487 -15.553 -3.371 1.00 54.78 279 LEU A CA 1
ATOM 2295 C C . LEU A 1 279 ? 63.563 -16.732 -2.382 1.00 54.78 279 LEU A C 1
ATOM 2297 O O . LEU A 1 279 ? 62.698 -17.603 -2.385 1.00 54.78 279 LEU A O 1
ATOM 2301 N N . ASN A 1 280 ? 64.571 -16.723 -1.506 1.00 58.69 280 ASN A N 1
ATOM 2302 C CA . ASN A 1 280 ? 64.829 -17.781 -0.525 1.00 58.69 280 ASN A CA 1
ATOM 2303 C C . ASN A 1 280 ? 63.772 -17.864 0.592 1.00 58.69 280 ASN A C 1
ATOM 2305 O O . ASN A 1 280 ? 63.765 -18.831 1.345 1.00 58.69 280 ASN A O 1
ATOM 2309 N N . GLN A 1 281 ? 62.890 -16.868 0.712 1.00 56.41 281 GLN A N 1
ATOM 2310 C CA . GLN A 1 281 ? 61.836 -16.808 1.731 1.00 56.41 281 GLN A CA 1
ATOM 2311 C C . GLN A 1 281 ? 60.441 -17.148 1.180 1.00 56.41 281 GLN A C 1
ATOM 2313 O O . GLN A 1 281 ? 59.474 -17.189 1.938 1.00 56.41 281 GLN A O 1
ATOM 2318 N N . LEU A 1 282 ? 60.313 -17.416 -0.125 1.00 58.03 282 LEU A N 1
ATOM 2319 C CA . LEU A 1 282 ? 59.043 -17.812 -0.732 1.00 58.03 282 LEU A CA 1
ATOM 2320 C C . LEU A 1 282 ? 58.781 -19.305 -0.506 1.00 58.03 282 LEU A C 1
ATOM 2322 O O . LEU A 1 282 ? 59.338 -20.170 -1.183 1.00 58.03 282 LEU A O 1
ATOM 2326 N N . THR A 1 283 ? 57.892 -19.616 0.432 1.00 54.69 283 THR A N 1
ATOM 2327 C CA . THR A 1 283 ? 57.379 -20.974 0.646 1.00 54.69 283 THR A CA 1
ATOM 2328 C C . THR A 1 283 ? 56.214 -21.237 -0.308 1.00 54.69 283 THR A C 1
ATOM 2330 O O . THR A 1 283 ? 55.120 -20.700 -0.150 1.00 54.69 283 THR A O 1
ATOM 2333 N N . LEU A 1 284 ? 56.444 -22.063 -1.333 1.00 54.41 284 LEU A N 1
ATOM 2334 C CA . LEU A 1 284 ? 55.388 -22.489 -2.254 1.00 54.41 284 LEU A CA 1
ATOM 2335 C C . LEU A 1 284 ? 54.525 -23.561 -1.583 1.00 54.41 284 LEU A C 1
ATOM 2337 O O . LEU A 1 284 ? 54.970 -24.690 -1.374 1.00 54.41 284 LEU A O 1
ATOM 2341 N N . VAL A 1 285 ? 53.279 -23.218 -1.272 1.00 60.34 285 VAL A N 1
ATOM 2342 C CA . VAL A 1 285 ? 52.280 -24.187 -0.811 1.00 60.34 285 VAL A CA 1
ATOM 2343 C C . VAL A 1 285 ? 51.696 -24.889 -2.034 1.00 60.34 285 VAL A C 1
ATOM 2345 O O . VAL A 1 285 ? 51.310 -24.242 -3.008 1.00 60.34 285 VAL A O 1
ATOM 2348 N N . LYS A 1 286 ? 51.632 -26.225 -2.012 1.00 61.31 286 LYS A N 1
ATOM 2349 C CA . LYS A 1 286 ? 50.933 -26.972 -3.064 1.00 61.31 286 LYS A CA 1
ATOM 2350 C C . LYS A 1 286 ? 49.458 -26.565 -3.051 1.00 61.31 286 LYS A C 1
ATOM 2352 O O . LYS A 1 286 ? 48.781 -26.783 -2.053 1.00 61.31 286 LYS A O 1
ATOM 2357 N N . ALA A 1 287 ? 48.959 -26.024 -4.163 1.00 52.41 287 ALA A N 1
ATOM 2358 C CA . ALA A 1 287 ? 47.542 -25.670 -4.302 1.00 52.41 287 ALA A CA 1
ATOM 2359 C C . ALA A 1 287 ? 46.612 -26.892 -4.170 1.00 52.41 287 ALA A C 1
ATOM 2361 O O . ALA A 1 287 ? 45.459 -26.753 -3.775 1.00 52.41 287 ALA A O 1
ATOM 2362 N N . TYR A 1 288 ? 47.129 -28.092 -4.460 1.00 70.12 288 TYR A N 1
ATOM 2363 C CA . TYR A 1 288 ? 46.425 -29.360 -4.304 1.00 70.12 288 TYR A CA 1
ATOM 2364 C C . TYR A 1 288 ? 47.349 -30.389 -3.659 1.00 70.12 288 TYR A C 1
ATOM 2366 O O . TYR A 1 288 ? 48.505 -30.551 -4.055 1.00 70.12 288 TYR A O 1
ATOM 2374 N N . THR A 1 289 ? 46.837 -31.092 -2.657 1.00 71.44 289 THR A N 1
ATOM 2375 C CA . THR A 1 289 ? 47.572 -32.114 -1.901 1.00 71.44 289 THR A CA 1
ATOM 2376 C C . THR A 1 289 ? 47.565 -33.485 -2.585 1.00 71.44 289 THR A C 1
ATOM 2378 O O . THR A 1 289 ? 48.417 -34.312 -2.271 1.00 71.44 289 THR A O 1
ATOM 2381 N N . GLY A 1 290 ? 46.672 -33.709 -3.558 1.00 73.62 290 GLY A N 1
ATOM 2382 C CA . GLY A 1 290 ? 46.532 -34.959 -4.315 1.00 73.62 290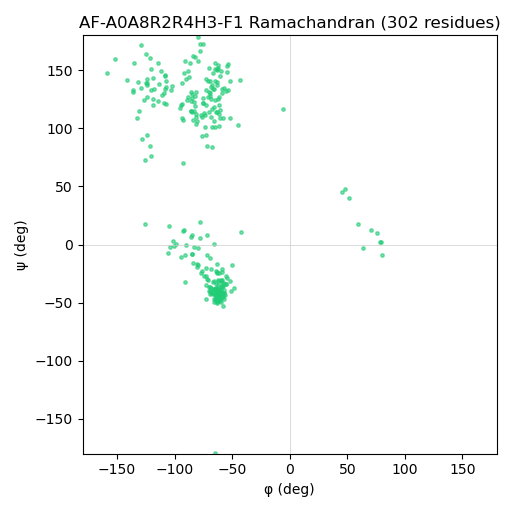 GLY A CA 1
ATOM 2383 C C . GLY A 1 290 ? 46.518 -34.764 -5.835 1.00 73.62 290 GLY A C 1
ATOM 2384 O O . GLY A 1 290 ? 46.468 -33.640 -6.340 1.00 73.62 290 GLY A O 1
ATOM 2385 N N . LYS A 1 291 ? 46.570 -35.879 -6.576 1.00 72.38 291 LYS A N 1
ATOM 2386 C CA . LYS A 1 291 ? 46.467 -35.890 -8.043 1.00 72.38 291 LYS A CA 1
ATOM 2387 C C . LYS A 1 291 ? 45.062 -35.429 -8.436 1.00 72.38 291 LYS A C 1
ATOM 2389 O O . LYS A 1 291 ? 44.086 -36.063 -8.051 1.00 72.38 291 LYS A O 1
ATOM 2394 N N . GLN A 1 292 ? 44.956 -34.325 -9.173 1.00 70.19 292 GLN A N 1
ATOM 2395 C CA . GLN A 1 292 ? 43.659 -33.869 -9.666 1.00 70.19 292 GLN A CA 1
ATOM 2396 C C . GLN A 1 292 ? 43.138 -34.842 -10.720 1.00 70.19 292 GLN A C 1
ATOM 2398 O O . GLN A 1 292 ? 43.822 -35.132 -11.704 1.00 70.19 292 GLN A O 1
ATOM 2403 N N . GLU A 1 293 ? 41.927 -35.346 -10.514 1.00 69.81 293 GLU A N 1
ATOM 2404 C CA . GLU A 1 293 ? 41.261 -36.162 -11.515 1.00 69.81 293 GLU A CA 1
ATOM 2405 C C . GLU A 1 293 ? 40.795 -35.288 -12.682 1.00 69.81 293 GLU A C 1
ATOM 2407 O O . GLU A 1 293 ? 40.210 -34.219 -12.503 1.00 69.81 293 GLU A O 1
ATOM 2412 N N . LEU A 1 294 ? 41.072 -35.744 -13.904 1.00 68.12 294 LEU A N 1
ATOM 2413 C CA . LEU A 1 294 ? 40.552 -35.116 -15.114 1.00 68.12 294 LEU A CA 1
ATOM 2414 C C . LEU A 1 294 ? 39.031 -35.289 -15.156 1.00 68.12 294 LEU A C 1
ATOM 2416 O O . LEU A 1 294 ? 38.530 -36.403 -14.977 1.00 68.12 294 LEU A O 1
ATOM 2420 N N . SER A 1 295 ? 38.307 -34.210 -15.455 1.00 69.62 295 SER A N 1
ATOM 2421 C CA . SER A 1 295 ? 36.870 -34.291 -15.716 1.00 69.62 295 SER A CA 1
ATOM 2422 C C . SER A 1 295 ? 36.588 -35.208 -16.911 1.00 69.62 295 SER A C 1
ATOM 2424 O O . SER A 1 295 ? 37.395 -35.315 -17.840 1.00 69.62 295 SER A O 1
ATOM 2426 N N . GLU A 1 296 ? 35.431 -35.873 -16.903 1.00 63.91 296 GLU A N 1
ATOM 2427 C CA . GLU A 1 296 ? 35.048 -36.851 -17.934 1.00 63.91 296 GLU A CA 1
ATOM 2428 C C . GLU A 1 296 ? 35.098 -36.273 -19.355 1.00 63.91 296 GLU A C 1
ATOM 2430 O O . GLU A 1 296 ? 35.517 -36.955 -20.289 1.00 63.91 296 GLU A O 1
ATOM 2435 N N . ASN A 1 297 ? 34.772 -34.988 -19.513 1.00 65.06 297 ASN A N 1
ATOM 2436 C CA . ASN A 1 297 ? 34.847 -34.298 -20.801 1.00 65.06 297 ASN A CA 1
ATOM 2437 C C . ASN A 1 297 ? 36.286 -34.165 -21.311 1.00 65.06 297 ASN A C 1
ATOM 2439 O O . ASN A 1 297 ? 36.526 -34.350 -22.499 1.00 65.06 297 ASN A O 1
ATOM 2443 N N . LYS A 1 298 ? 37.259 -33.915 -20.424 1.00 60.38 298 LYS A N 1
ATOM 2444 C CA . LYS A 1 298 ? 38.675 -33.905 -20.814 1.00 60.38 298 LYS A CA 1
ATOM 2445 C C . LYS A 1 298 ? 39.172 -35.308 -21.147 1.00 60.38 298 LYS A C 1
ATOM 2447 O O . LYS A 1 298 ? 39.928 -35.445 -22.095 1.00 60.38 298 LYS A O 1
ATOM 2452 N N . LYS A 1 299 ? 38.725 -36.351 -20.437 1.00 70.19 299 LYS A N 1
ATOM 2453 C CA . LYS A 1 299 ? 39.108 -37.745 -20.743 1.00 70.19 299 LYS A CA 1
ATOM 2454 C C . LYS A 1 299 ? 38.676 -38.175 -22.153 1.00 70.19 299 LYS A C 1
ATOM 2456 O O . LYS A 1 299 ? 39.435 -38.866 -22.819 1.00 70.19 299 LYS A O 1
ATOM 2461 N N . LYS A 1 300 ? 37.508 -37.723 -22.628 1.00 66.81 300 LYS A N 1
ATOM 2462 C CA . LYS A 1 300 ? 37.001 -38.029 -23.980 1.00 66.81 300 LYS A CA 1
ATOM 2463 C C . LYS A 1 300 ? 37.843 -37.430 -25.112 1.00 66.81 300 LYS A C 1
ATOM 2465 O O . LYS A 1 300 ? 37.934 -38.043 -26.162 1.00 66.81 300 LYS A O 1
ATOM 2470 N N . ILE A 1 301 ? 38.467 -36.272 -24.890 1.00 63.94 301 ILE A N 1
ATOM 2471 C CA . ILE A 1 301 ? 39.255 -35.554 -25.911 1.00 63.94 301 ILE A CA 1
ATOM 2472 C C . ILE A 1 301 ? 40.613 -36.227 -26.180 1.00 63.94 301 ILE A C 1
ATOM 2474 O O . ILE A 1 301 ? 41.146 -36.104 -27.272 1.00 63.94 301 ILE A O 1
ATOM 2478 N N . TYR A 1 302 ? 41.178 -36.939 -25.200 1.00 50.97 302 TYR A N 1
ATOM 2479 C CA . TYR A 1 302 ? 42.486 -37.605 -25.330 1.00 50.97 302 TYR A CA 1
ATOM 2480 C C . TYR A 1 302 ? 42.391 -39.111 -25.618 1.00 50.97 302 TYR A C 1
ATOM 2482 O O . TYR A 1 302 ? 43.419 -39.776 -25.716 1.00 50.97 302 TYR A O 1
ATOM 2490 N N . ALA A 1 303 ? 41.175 -39.658 -25.690 1.00 52.22 303 ALA A N 1
ATOM 2491 C CA . ALA A 1 303 ? 40.917 -41.065 -26.006 1.00 52.22 303 ALA A CA 1
ATOM 2492 C C . ALA A 1 303 ? 40.533 -41.292 -27.484 1.00 52.22 303 ALA A C 1
ATOM 2494 O O . ALA A 1 303 ? 40.266 -42.429 -27.869 1.00 52.22 303 ALA A O 1
ATOM 2495 N N . SER A 1 304 ? 40.493 -40.222 -28.283 1.00 44.91 304 SER A N 1
ATOM 2496 C CA . SER A 1 304 ? 40.397 -40.224 -29.749 1.00 44.91 304 SER A CA 1
ATOM 2497 C C . SER A 1 304 ? 41.764 -39.964 -30.361 1.00 44.91 304 SER A C 1
ATOM 2499 O O . SER A 1 304 ? 42.101 -40.643 -31.350 1.00 44.91 304 SER A O 1
#